Protein AF-A0A7C7S2J3-F1 (afdb_monomer)

pLDDT: mean 95.67, std 3.79, range [54.38, 98.81]

Structure (mmCIF, N/CA/C/O backbone):
data_AF-A0A7C7S2J3-F1
#
_entry.id   AF-A0A7C7S2J3-F1
#
loop_
_atom_site.group_PDB
_atom_site.id
_atom_site.type_symbol
_atom_site.label_atom_id
_atom_site.label_alt_id
_atom_site.label_comp_id
_atom_site.label_asym_id
_atom_site.label_entity_id
_atom_site.label_seq_id
_atom_site.pdbx_PDB_ins_code
_atom_site.Cartn_x
_atom_site.Cartn_y
_atom_site.Cartn_z
_atom_site.occupancy
_atom_site.B_iso_or_equiv
_atom_site.auth_seq_id
_atom_site.auth_comp_id
_atom_site.auth_asym_id
_atom_site.auth_atom_id
_atom_site.pdbx_PDB_model_num
ATOM 1 N N . MET A 1 1 ? -27.739 -5.080 17.003 1.00 54.38 1 MET A N 1
ATOM 2 C CA . MET A 1 1 ? -27.561 -3.618 16.856 1.00 54.38 1 MET A CA 1
ATOM 3 C C . MET A 1 1 ? -27.194 -3.355 15.410 1.00 54.38 1 MET A C 1
ATOM 5 O O . MET A 1 1 ? -26.380 -4.104 14.888 1.00 54.38 1 MET A O 1
ATOM 9 N N . SER A 1 2 ? -27.809 -2.367 14.762 1.00 81.19 2 SER A N 1
ATOM 10 C CA . SER A 1 2 ? -27.396 -1.947 13.419 1.00 81.19 2 SER A CA 1
ATOM 11 C C . SER A 1 2 ? -26.078 -1.188 13.540 1.00 81.19 2 SER A C 1
ATOM 13 O O . SER A 1 2 ? -26.039 -0.175 14.231 1.00 81.19 2 SER A O 1
ATOM 15 N N . ILE A 1 3 ? -25.004 -1.684 12.928 1.00 91.75 3 ILE A N 1
ATOM 16 C CA . ILE A 1 3 ? -23.710 -0.991 12.903 1.00 91.75 3 ILE A CA 1
ATOM 17 C C . ILE A 1 3 ? -23.808 0.108 11.846 1.00 91.75 3 ILE A C 1
ATOM 19 O O . ILE A 1 3 ? -23.958 -0.187 10.662 1.00 91.75 3 ILE A O 1
ATOM 23 N N . SER A 1 4 ? -23.770 1.365 12.283 1.00 95.69 4 SER A N 1
ATOM 24 C CA . SER A 1 4 ? -23.988 2.541 11.435 1.00 95.69 4 SER A CA 1
ATOM 25 C C . SER A 1 4 ? -22.745 3.408 11.280 1.00 95.69 4 SER A C 1
ATOM 27 O O . SER A 1 4 ? -22.592 4.038 10.243 1.00 95.69 4 SER A O 1
ATOM 29 N N . LYS A 1 5 ? -21.844 3.434 12.269 1.00 98.19 5 LYS A N 1
ATOM 30 C CA . LYS A 1 5 ? -20.610 4.230 12.222 1.00 98.19 5 LYS A CA 1
ATOM 31 C C . LYS A 1 5 ? -19.399 3.381 12.553 1.00 98.19 5 LYS A C 1
ATOM 33 O O . LYS A 1 5 ? -19.326 2.789 13.633 1.00 98.19 5 LYS A O 1
ATOM 38 N N . ILE A 1 6 ? -18.437 3.352 11.640 1.00 98.69 6 ILE A N 1
ATOM 39 C CA . ILE A 1 6 ? -17.298 2.437 11.692 1.00 98.69 6 ILE A CA 1
ATOM 40 C C . ILE A 1 6 ? -16.002 3.233 11.610 1.00 98.69 6 ILE A C 1
ATOM 42 O O . ILE A 1 6 ? -15.865 4.108 10.762 1.00 98.69 6 ILE A O 1
ATOM 46 N N . LEU A 1 7 ? -15.045 2.907 12.475 1.00 98.75 7 LEU A N 1
ATOM 47 C CA . LEU A 1 7 ? -13.696 3.462 12.446 1.00 98.75 7 LEU A CA 1
ATOM 48 C C . LEU A 1 7 ? -12.684 2.391 12.027 1.00 98.75 7 LEU A C 1
ATOM 50 O O . LEU A 1 7 ? -12.525 1.381 12.714 1.00 98.75 7 LEU A O 1
ATOM 54 N N . ILE A 1 8 ? -11.951 2.631 10.943 1.00 98.75 8 ILE A N 1
ATOM 55 C CA . ILE A 1 8 ? -10.818 1.808 10.506 1.00 98.75 8 ILE A CA 1
ATOM 56 C C . ILE A 1 8 ? -9.520 2.444 11.005 1.00 98.75 8 ILE A C 1
ATOM 58 O O . ILE A 1 8 ? -9.236 3.612 10.736 1.00 98.75 8 ILE A O 1
ATOM 62 N N . LEU A 1 9 ? -8.700 1.667 11.717 1.00 98.50 9 LEU A N 1
ATOM 63 C CA . LEU A 1 9 ? -7.373 2.090 12.159 1.00 98.50 9 LEU A CA 1
ATOM 64 C C . LEU A 1 9 ? -6.292 1.358 11.364 1.00 98.50 9 LEU A C 1
ATOM 66 O O . LEU A 1 9 ? -5.933 0.216 11.665 1.00 98.50 9 LEU A O 1
ATOM 70 N N . LYS A 1 10 ? -5.715 2.053 10.382 1.00 98.00 10 LYS A N 1
ATOM 71 C CA . LYS A 1 10 ? -4.493 1.625 9.696 1.00 98.00 10 LYS A CA 1
ATOM 72 C C . LYS A 1 10 ? -3.678 2.847 9.301 1.00 98.00 10 LYS A C 1
ATOM 74 O O . LYS A 1 10 ? -3.991 3.543 8.345 1.00 98.00 10 LYS A O 1
ATOM 79 N N . PHE A 1 11 ? -2.609 3.098 10.054 1.00 96.81 11 PHE A N 1
ATOM 80 C CA . PHE A 1 11 ? -1.875 4.364 9.957 1.00 96.81 11 PHE A CA 1
ATOM 81 C C . PHE A 1 11 ? -0.752 4.362 8.918 1.00 96.81 11 PHE A C 1
ATOM 83 O O . PHE A 1 11 ? -0.398 5.404 8.377 1.00 96.81 11 PHE A O 1
ATOM 90 N N . SER A 1 12 ? -0.118 3.206 8.721 1.00 93.81 12 SER A N 1
ATOM 91 C CA . SER A 1 12 ? 1.107 3.022 7.937 1.00 93.81 12 SER A CA 1
ATOM 92 C C . SER A 1 12 ? 1.407 1.521 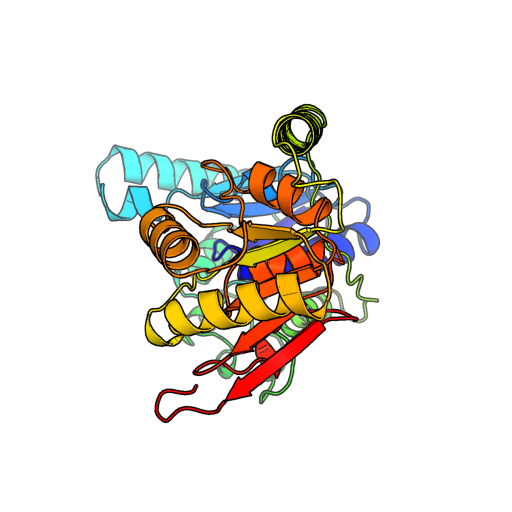7.786 1.00 93.81 12 SER A C 1
ATOM 94 O O . SER A 1 12 ? 0.812 0.720 8.507 1.00 93.81 12 SER A O 1
ATOM 96 N N . ALA A 1 13 ? 2.389 1.095 6.989 1.00 93.94 13 ALA A N 1
ATOM 97 C CA . ALA 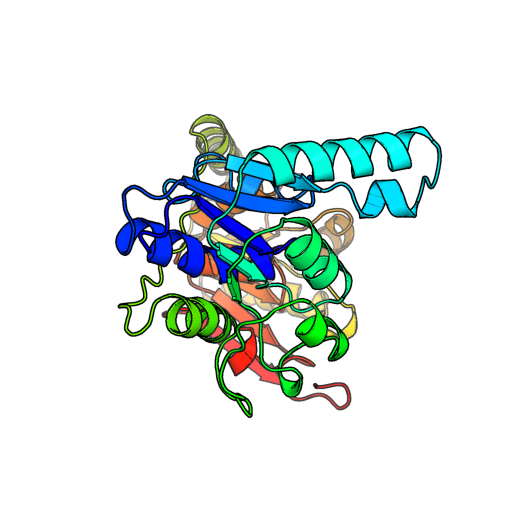A 1 13 ? 3.056 1.829 5.898 1.00 93.94 13 ALA A CA 1
ATOM 98 C C . ALA A 1 13 ? 2.201 1.851 4.612 1.00 93.94 13 ALA A C 1
ATOM 100 O O . ALA A 1 13 ? 1.064 1.406 4.638 1.00 93.94 13 ALA A O 1
ATOM 101 N N . LEU A 1 14 ? 2.733 2.371 3.501 1.00 95.38 14 LEU A N 1
ATOM 102 C CA . LEU A 1 14 ? 1.999 2.508 2.235 1.00 95.38 14 LEU A CA 1
ATOM 103 C C . LEU A 1 14 ? 1.375 1.183 1.755 1.00 95.38 14 LEU A C 1
ATOM 105 O O . LEU A 1 14 ? 0.160 1.102 1.637 1.00 95.38 14 LEU A O 1
ATOM 109 N N . GLY A 1 15 ? 2.173 0.125 1.570 1.00 95.88 15 GLY A N 1
ATOM 110 C CA . GLY A 1 15 ? 1.650 -1.183 1.136 1.00 95.88 15 GLY A CA 1
ATOM 111 C C . GLY A 1 15 ? 0.661 -1.807 2.123 1.00 95.88 15 GLY A C 1
ATOM 112 O O . GLY A 1 15 ? -0.313 -2.439 1.750 1.00 95.88 15 GLY A O 1
ATOM 113 N N . ASP A 1 16 ? 0.873 -1.534 3.401 1.00 96.56 16 ASP A N 1
ATOM 114 C CA . ASP A 1 16 ? 0.009 -1.917 4.510 1.00 96.56 16 ASP A CA 1
ATOM 115 C C . ASP A 1 16 ? -1.383 -1.257 4.427 1.00 96.56 16 ASP A C 1
ATOM 117 O O . ASP A 1 16 ? -2.380 -1.901 4.745 1.00 96.56 16 ASP A O 1
ATOM 121 N N . ILE A 1 17 ? -1.448 0.016 4.014 1.00 97.88 17 ILE A N 1
ATOM 122 C CA . ILE A 1 17 ? -2.703 0.748 3.775 1.00 97.88 17 ILE A CA 1
ATOM 123 C C . ILE A 1 17 ? -3.401 0.184 2.535 1.00 97.88 17 ILE A C 1
ATOM 125 O O . ILE A 1 17 ? -4.590 -0.126 2.596 1.00 97.88 17 ILE A O 1
ATOM 129 N N . VAL A 1 18 ? -2.653 -0.036 1.449 1.00 98.00 18 VAL A N 1
ATOM 130 C CA . VAL A 1 18 ? -3.180 -0.645 0.217 1.00 98.00 18 VAL A CA 1
ATOM 131 C C . VAL A 1 18 ? -3.790 -2.019 0.509 1.00 98.00 18 VAL A C 1
ATOM 133 O O . VAL A 1 18 ? -4.939 -2.273 0.163 1.00 98.00 18 VAL A O 1
ATOM 136 N N . HIS A 1 19 ? -3.085 -2.877 1.251 1.00 97.88 19 HIS A N 1
ATOM 137 C CA . HIS A 1 19 ? -3.583 -4.193 1.656 1.00 97.88 19 HIS A CA 1
ATOM 138 C C . HIS A 1 19 ? -4.858 -4.151 2.508 1.00 97.88 19 HIS A C 1
ATOM 140 O O . HIS A 1 19 ? -5.570 -5.150 2.583 1.00 97.88 19 HIS A O 1
ATOM 146 N N . SER A 1 20 ? -5.159 -3.025 3.156 1.00 97.94 20 SER A N 1
ATOM 147 C CA . SER A 1 20 ? -6.392 -2.858 3.929 1.00 97.94 20 SER A CA 1
ATOM 148 C C . SER A 1 20 ? -7.568 -2.275 3.143 1.00 97.94 20 SER A C 1
ATOM 150 O O . SER A 1 20 ? -8.679 -2.313 3.663 1.00 97.94 20 SER A O 1
ATOM 152 N N . LEU A 1 21 ? -7.386 -1.796 1.906 1.00 98.12 21 LEU A N 1
ATOM 153 C CA . LEU A 1 21 ? -8.496 -1.287 1.080 1.00 98.12 21 LEU A CA 1
ATOM 154 C C . LEU A 1 21 ? -9.656 -2.293 0.921 1.00 98.12 21 LEU A C 1
ATOM 156 O O . LEU A 1 21 ? -10.807 -1.878 1.067 1.00 98.12 21 LEU A O 1
ATOM 160 N N . PRO A 1 22 ? -9.411 -3.615 0.766 1.00 98.12 22 PRO A N 1
ATOM 161 C CA . PRO A 1 22 ? -10.481 -4.611 0.731 1.00 98.12 22 PRO A CA 1
ATOM 162 C C . PRO A 1 22 ? -11.370 -4.639 1.978 1.00 98.12 22 PRO A C 1
ATOM 164 O O . PRO A 1 22 ? -12.510 -5.097 1.903 1.00 98.12 22 PRO A O 1
ATOM 167 N N . VAL A 1 23 ? -10.882 -4.164 3.131 1.00 98.19 23 VAL A N 1
ATOM 168 C CA . VAL A 1 23 ? -11.702 -4.039 4.343 1.00 98.19 23 VAL A CA 1
ATOM 169 C C . VAL A 1 23 ? -12.787 -2.987 4.134 1.00 98.19 23 VAL A C 1
ATOM 171 O O . VAL A 1 23 ? -13.954 -3.280 4.381 1.00 98.19 23 VAL A O 1
ATOM 174 N N . ALA A 1 24 ? -12.429 -1.801 3.634 1.00 98.12 24 ALA A N 1
ATOM 175 C CA . ALA A 1 24 ? -13.398 -0.749 3.329 1.00 98.12 24 ALA A CA 1
ATOM 176 C C . ALA A 1 24 ? -14.378 -1.205 2.236 1.00 98.12 24 ALA A C 1
ATOM 178 O O . ALA A 1 24 ? -15.587 -1.156 2.453 1.00 98.12 24 ALA A O 1
ATOM 179 N N . ALA A 1 25 ? -13.879 -1.787 1.139 1.00 98.00 25 ALA A N 1
ATOM 180 C CA . ALA A 1 25 ? -14.724 -2.314 0.061 1.00 98.00 25 ALA A CA 1
ATOM 181 C C . ALA A 1 25 ? -15.715 -3.386 0.546 1.00 98.00 25 ALA A C 1
ATOM 183 O O . ALA A 1 25 ? -16.890 -3.411 0.169 1.00 98.00 25 ALA A O 1
ATOM 184 N N . THR A 1 26 ? -15.263 -4.278 1.430 1.00 97.81 26 THR A N 1
ATOM 185 C CA . THR A 1 26 ? -16.130 -5.304 2.022 1.00 97.81 26 THR A CA 1
ATOM 186 C C . THR A 1 26 ? -17.166 -4.689 2.964 1.00 97.81 26 THR A C 1
ATOM 188 O O . THR A 1 26 ? -18.321 -5.123 2.945 1.00 97.81 26 THR A O 1
ATOM 191 N N . LEU A 1 27 ? -16.790 -3.681 3.757 1.00 97.38 27 LEU A N 1
ATOM 192 C CA . LEU A 1 27 ? -17.712 -2.949 4.627 1.00 97.38 27 LEU A CA 1
ATOM 193 C C . LEU A 1 27 ? -18.780 -2.216 3.824 1.00 97.38 27 LEU A C 1
ATOM 195 O O . LEU A 1 27 ? -19.957 -2.446 4.079 1.00 97.38 27 LEU A O 1
ATOM 199 N N . ARG A 1 28 ? -18.396 -1.413 2.825 1.00 97.12 28 ARG A N 1
ATOM 200 C CA . ARG A 1 28 ? -19.345 -0.678 1.979 1.00 97.12 28 ARG A CA 1
ATOM 201 C C . ARG A 1 28 ? -20.338 -1.619 1.306 1.00 97.12 28 ARG A C 1
ATOM 203 O O . ARG A 1 28 ? -21.529 -1.332 1.279 1.00 97.12 28 ARG A O 1
ATOM 210 N N . LYS A 1 29 ? -19.889 -2.780 0.820 1.00 96.38 29 LYS A N 1
ATOM 211 C CA . LYS A 1 29 ? -20.791 -3.774 0.219 1.00 96.38 29 LYS A CA 1
ATOM 212 C C . LYS A 1 29 ? -21.716 -4.449 1.236 1.00 96.38 29 LYS A C 1
ATOM 214 O O . LYS A 1 29 ? -22.872 -4.713 0.919 1.00 96.38 29 LYS A O 1
ATOM 219 N N . SER A 1 30 ? -21.207 -4.770 2.425 1.00 95.50 30 SER A N 1
ATOM 220 C CA . SER A 1 30 ? -21.963 -5.512 3.449 1.00 95.50 30 SER A CA 1
ATOM 221 C C . SER A 1 30 ? -22.905 -4.610 4.250 1.00 95.50 30 SER A C 1
ATOM 223 O O . SER A 1 30 ? -23.945 -5.066 4.716 1.00 95.50 30 SER A O 1
ATOM 225 N N . LEU A 1 31 ? -22.548 -3.333 4.403 1.00 95.62 31 LEU A N 1
ATOM 226 C CA . LEU A 1 31 ? -23.262 -2.308 5.162 1.00 95.62 31 LEU A CA 1
ATOM 227 C C . LEU A 1 31 ? -23.341 -0.996 4.344 1.00 95.62 31 LEU A C 1
ATOM 229 O O . LEU A 1 31 ? -22.721 0.002 4.721 1.00 95.62 31 LEU A O 1
ATOM 233 N N . PRO A 1 32 ? -24.114 -0.947 3.238 1.00 94.94 32 PRO A N 1
ATOM 234 C CA . PRO A 1 32 ? -24.108 0.193 2.310 1.00 94.94 32 PRO A CA 1
ATOM 235 C C . PRO A 1 32 ? -24.438 1.549 2.935 1.00 94.94 32 PRO A C 1
ATOM 237 O O . PRO A 1 32 ? -23.926 2.564 2.477 1.00 94.94 32 PRO A O 1
ATOM 240 N N . GLY A 1 33 ? -25.257 1.566 3.990 1.00 95.62 33 GLY A N 1
ATOM 241 C CA . GLY A 1 33 ? -25.652 2.784 4.702 1.00 95.62 33 GLY A CA 1
ATOM 242 C C . GLY A 1 33 ? -24.755 3.178 5.878 1.00 95.62 33 GLY A C 1
ATOM 243 O O . GLY A 1 33 ? -25.101 4.116 6.590 1.00 95.62 33 GLY A O 1
ATOM 244 N N . SER A 1 34 ? -23.659 2.457 6.144 1.00 97.31 34 SER A N 1
ATOM 245 C CA . SER A 1 34 ? -22.748 2.827 7.236 1.00 97.31 34 SER A CA 1
ATOM 246 C C . SER A 1 34 ? -21.841 4.000 6.852 1.00 97.31 34 SER A C 1
ATOM 248 O O . SER A 1 34 ? -21.406 4.083 5.705 1.00 97.31 34 SER A O 1
ATOM 250 N N . HIS A 1 35 ? -21.549 4.869 7.823 1.00 98.25 35 HIS A N 1
ATOM 251 C CA . HIS A 1 35 ? -20.529 5.915 7.746 1.00 98.25 35 HIS A CA 1
ATOM 252 C C . HIS A 1 35 ? -19.171 5.327 8.142 1.00 98.25 35 HIS A C 1
ATOM 254 O O . HIS A 1 35 ? -18.956 4.966 9.307 1.00 98.25 35 HIS A O 1
ATOM 260 N N . ILE A 1 36 ? -18.272 5.192 7.175 1.00 98.62 36 ILE A N 1
ATOM 261 C CA . ILE A 1 36 ? -16.961 4.561 7.300 1.00 98.62 36 ILE A CA 1
ATOM 262 C C . ILE A 1 36 ? -15.902 5.656 7.381 1.00 98.62 36 ILE A C 1
ATOM 264 O O . ILE A 1 36 ? -15.632 6.365 6.414 1.00 98.62 36 ILE A O 1
ATOM 268 N N . VAL A 1 37 ? -15.265 5.752 8.543 1.00 98.62 37 VAL A N 1
ATOM 269 C CA . VAL A 1 37 ? -14.192 6.708 8.811 1.00 98.62 37 VAL A CA 1
ATOM 270 C C . VAL A 1 37 ? -12.865 5.970 8.877 1.00 98.62 37 VAL A C 1
ATOM 272 O O . VAL A 1 37 ? -12.736 4.974 9.593 1.00 98.62 37 VAL A O 1
ATOM 275 N N . TRP A 1 38 ? -11.851 6.466 8.177 1.00 98.69 38 TRP A N 1
ATOM 276 C CA . TRP A 1 38 ? -10.509 5.891 8.205 1.00 98.69 38 TRP A CA 1
ATOM 277 C C . TRP A 1 38 ? -9.521 6.846 8.868 1.00 98.69 38 TRP A C 1
ATOM 279 O O . TRP A 1 38 ? -9.324 7.978 8.436 1.00 98.69 38 TRP A O 1
ATOM 289 N N . MET A 1 39 ? -8.834 6.375 9.907 1.00 98.19 39 MET A N 1
ATOM 290 C CA . MET A 1 39 ? -7.745 7.125 10.527 1.00 98.19 39 MET A CA 1
ATOM 291 C C . MET A 1 39 ? -6.383 6.671 9.987 1.00 98.19 39 MET A C 1
ATOM 293 O O . MET A 1 39 ? -6.044 5.486 10.069 1.00 98.19 39 MET A O 1
ATOM 297 N N . VAL A 1 40 ? -5.599 7.607 9.443 1.00 97.62 40 VAL A N 1
ATOM 298 C CA . VAL A 1 40 ? -4.344 7.341 8.708 1.00 97.62 40 VAL A CA 1
ATOM 299 C C . VAL A 1 40 ? -3.284 8.410 9.010 1.00 97.62 40 VAL A C 1
ATOM 301 O O . VAL A 1 40 ? -3.638 9.507 9.417 1.00 97.62 40 VAL A O 1
ATOM 304 N N . GLU A 1 41 ? -1.978 8.142 8.850 1.00 96.88 41 GLU A N 1
ATOM 305 C CA . GLU A 1 41 ? -0.988 9.238 8.908 1.00 96.88 41 GLU A CA 1
ATOM 306 C C . GLU A 1 41 ? -1.218 10.247 7.770 1.00 96.88 41 GLU A C 1
ATOM 308 O O . GLU A 1 41 ? -1.371 9.838 6.623 1.00 96.88 41 GLU A O 1
ATOM 313 N N . GLU A 1 42 ? -1.137 11.545 8.079 1.00 95.62 42 GLU A N 1
ATOM 314 C CA . GLU A 1 42 ? -1.378 12.686 7.172 1.00 95.62 42 GLU A CA 1
ATOM 315 C C . GLU A 1 42 ? -0.694 12.516 5.807 1.00 95.62 42 GLU A C 1
ATOM 317 O O . GLU A 1 42 ? -1.311 12.686 4.766 1.00 95.62 42 GLU A O 1
ATOM 322 N N . ARG A 1 43 ? 0.560 12.054 5.793 1.00 93.88 43 ARG A N 1
ATOM 323 C CA . ARG A 1 43 ? 1.335 11.828 4.558 1.00 93.88 43 ARG A CA 1
ATOM 324 C C . ARG A 1 43 ? 0.780 10.757 3.603 1.00 93.88 43 ARG A C 1
ATOM 326 O O . ARG A 1 43 ? 1.351 10.565 2.536 1.00 93.88 43 ARG A O 1
ATOM 333 N N . PHE A 1 44 ? -0.205 9.972 4.030 1.00 95.94 44 PHE A N 1
ATOM 334 C CA . PHE A 1 44 ? -0.839 8.923 3.229 1.00 95.94 44 PHE A CA 1
ATOM 335 C C . PHE A 1 44 ? -2.327 9.197 2.985 1.00 95.94 44 PHE A C 1
ATOM 337 O O . PHE A 1 44 ? -2.982 8.353 2.380 1.00 95.94 44 PHE A O 1
ATOM 344 N N . GLN A 1 45 ? -2.866 10.327 3.459 1.00 95.62 45 GLN A N 1
ATOM 345 C CA . GLN A 1 45 ? -4.297 10.625 3.350 1.00 95.62 45 GLN A CA 1
ATOM 346 C C . GLN A 1 45 ? -4.764 10.679 1.892 1.00 95.62 45 GLN A C 1
ATOM 348 O O . GLN A 1 45 ? -5.825 10.150 1.583 1.00 95.62 45 GLN A O 1
ATOM 353 N N . ASP A 1 46 ? -3.926 11.209 0.997 1.00 94.00 46 ASP A N 1
ATOM 354 C CA . ASP A 1 46 ? -4.266 11.397 -0.414 1.00 94.00 46 ASP A CA 1
ATOM 355 C C . ASP A 1 46 ? -4.554 10.075 -1.134 1.00 94.00 46 ASP A C 1
ATOM 357 O O . ASP A 1 46 ? -5.306 10.052 -2.095 1.00 94.00 46 ASP A O 1
ATOM 361 N N . LEU A 1 47 ? -4.013 8.953 -0.640 1.00 95.56 47 LEU A N 1
ATOM 362 C CA . LEU A 1 47 ? -4.301 7.615 -1.167 1.00 95.56 47 LEU A CA 1
ATOM 363 C C . LEU A 1 47 ? -5.763 7.189 -0.947 1.00 95.56 47 LEU A C 1
ATOM 365 O O . LEU A 1 47 ? -6.256 6.296 -1.631 1.00 95.56 47 LEU A O 1
ATOM 369 N N . LEU A 1 48 ? -6.412 7.764 0.065 1.00 96.50 48 LEU A N 1
ATOM 370 C CA . LEU A 1 48 ? -7.771 7.430 0.480 1.00 96.50 48 LEU A CA 1
ATOM 371 C C . LEU A 1 48 ? -8.790 8.492 0.047 1.00 96.50 48 LEU A C 1
ATOM 373 O O . LEU A 1 48 ? -9.987 8.234 0.162 1.00 96.50 48 LEU A O 1
ATOM 377 N N . LEU A 1 49 ? -8.340 9.666 -0.415 1.00 93.12 49 LEU A N 1
ATOM 378 C CA . LEU A 1 49 ? -9.229 10.700 -0.945 1.00 93.12 49 LEU A CA 1
ATOM 379 C C . LEU A 1 49 ? -10.026 10.14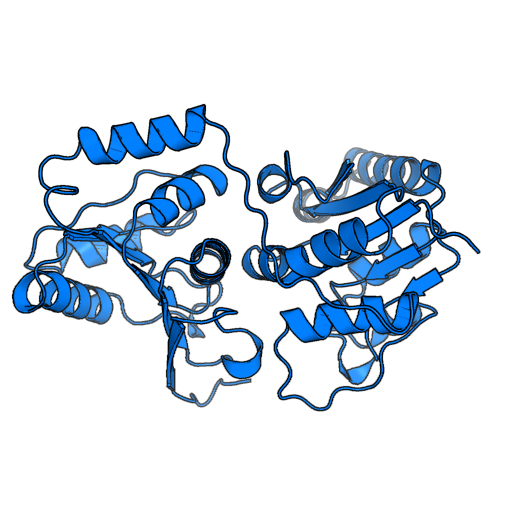2 -2.127 1.00 93.12 49 LEU A C 1
ATOM 381 O O . LEU A 1 49 ? -9.515 9.334 -2.901 1.00 93.12 49 LEU A O 1
ATOM 385 N N . ASP A 1 50 ? -11.292 10.544 -2.224 1.00 93.06 50 ASP A N 1
ATOM 386 C CA . ASP A 1 50 ? -12.249 10.109 -3.251 1.00 93.06 50 ASP A CA 1
ATOM 387 C C . ASP A 1 50 ? -12.464 8.587 -3.343 1.00 93.06 50 ASP A C 1
ATOM 389 O O . ASP A 1 50 ? -13.039 8.083 -4.312 1.00 93.06 50 ASP A O 1
ATOM 393 N N . ASN A 1 51 ? -12.019 7.819 -2.342 1.00 96.69 51 ASN A N 1
ATOM 394 C CA . ASN A 1 51 ? -12.279 6.390 -2.296 1.00 96.69 51 ASN A CA 1
ATOM 395 C C . ASN A 1 51 ? -13.789 6.154 -2.077 1.00 96.69 51 ASN A C 1
ATOM 397 O O . ASN A 1 51 ? -14.330 6.619 -1.075 1.00 96.69 51 ASN A O 1
ATOM 401 N N . PRO A 1 52 ? -14.478 5.395 -2.952 1.00 96.88 52 PRO A N 1
ATOM 402 C CA . PRO A 1 52 ? -15.937 5.233 -2.891 1.00 96.88 52 PRO A CA 1
ATOM 403 C C . PRO A 1 52 ? -16.423 4.456 -1.656 1.00 96.88 52 PRO A C 1
ATOM 405 O O . PRO A 1 52 ? -17.613 4.453 -1.333 1.00 96.88 52 PRO A O 1
ATOM 408 N N . ASP A 1 53 ? -15.511 3.772 -0.968 1.00 98.12 53 ASP A N 1
ATOM 409 C CA . ASP A 1 53 ? -15.812 2.926 0.179 1.00 98.12 53 ASP A CA 1
ATOM 410 C C . ASP A 1 53 ? -15.538 3.625 1.525 1.00 98.12 53 ASP A C 1
ATOM 412 O O . ASP A 1 53 ? -15.741 3.017 2.577 1.00 98.12 53 ASP A O 1
ATOM 416 N N . ILE A 1 54 ? -15.089 4.888 1.513 1.00 98.19 54 ILE A N 1
ATOM 417 C CA . ILE A 1 54 ? -14.711 5.668 2.702 1.00 98.19 54 ILE A CA 1
ATOM 418 C C . ILE A 1 54 ? -15.450 7.010 2.674 1.00 98.19 54 ILE A C 1
ATOM 420 O O . ILE A 1 54 ? -15.375 7.735 1.690 1.00 98.19 54 ILE A O 1
ATOM 424 N N . ASP A 1 55 ? -16.135 7.360 3.763 1.00 98.25 55 ASP A N 1
ATOM 425 C CA . ASP A 1 55 ? -16.889 8.620 3.852 1.00 98.25 55 ASP A CA 1
ATOM 426 C C . ASP A 1 55 ? -16.055 9.767 4.433 1.00 98.25 55 ASP A C 1
ATOM 428 O O . ASP A 1 55 ? -16.282 10.933 4.117 1.00 98.25 55 ASP A O 1
ATOM 432 N N . GLU A 1 56 ? -15.098 9.456 5.311 1.00 97.88 56 GLU A N 1
ATOM 433 C CA . GLU A 1 56 ? -14.288 10.470 5.986 1.00 97.88 56 GLU A CA 1
ATOM 434 C C . GLU A 1 56 ? -12.899 9.946 6.355 1.00 97.88 56 GLU A C 1
ATOM 436 O O . GLU A 1 56 ? -12.712 8.777 6.708 1.00 97.88 56 GLU A O 1
ATOM 441 N N . ILE A 1 57 ? -11.910 10.838 6.326 1.00 97.88 57 ILE A N 1
ATOM 442 C CA . ILE A 1 57 ? -10.535 10.549 6.725 1.00 97.88 57 ILE A CA 1
ATOM 443 C C . ILE A 1 57 ? -10.173 11.430 7.916 1.00 97.88 57 ILE A C 1
ATOM 445 O O . ILE A 1 57 ? -10.299 12.650 7.855 1.00 97.88 57 ILE A O 1
ATOM 449 N N . ILE A 1 58 ? -9.655 10.820 8.983 1.00 97.31 58 ILE A N 1
ATOM 450 C CA . ILE A 1 58 ? -9.074 11.558 10.110 1.00 97.31 58 ILE A CA 1
ATOM 451 C C . ILE A 1 58 ? -7.544 11.448 10.029 1.00 97.31 58 ILE A C 1
ATOM 453 O O . ILE A 1 58 ? -6.991 10.379 10.326 1.00 97.31 58 ILE A O 1
ATOM 457 N N . PRO A 1 59 ? -6.827 12.521 9.647 1.00 96.31 59 PRO A N 1
ATOM 458 C CA . PRO A 1 59 ? -5.377 12.486 9.554 1.00 96.31 59 PRO A CA 1
ATOM 459 C C . PRO A 1 59 ? -4.724 12.478 10.942 1.00 96.31 59 PRO A C 1
ATOM 461 O O . PRO A 1 59 ? -5.113 13.191 11.867 1.00 96.31 59 PRO A O 1
ATOM 464 N N . LEU A 1 60 ? -3.666 11.684 11.075 1.00 94.75 60 LEU A N 1
ATOM 465 C CA . LEU A 1 60 ? -2.790 11.629 12.235 1.00 94.75 60 LEU A CA 1
ATOM 466 C C . LEU A 1 60 ? -1.424 12.204 11.898 1.00 94.75 60 LEU A C 1
ATOM 468 O O . LEU A 1 60 ? -0.832 11.888 10.869 1.00 94.75 60 LEU A O 1
ATOM 472 N N . ARG A 1 61 ? -0.859 12.966 12.833 1.00 93.50 61 ARG A N 1
ATOM 473 C CA . ARG A 1 61 ? 0.467 13.578 12.676 1.00 93.50 61 ARG A CA 1
ATOM 474 C C . ARG A 1 61 ? 1.450 13.019 13.697 1.00 93.50 61 ARG A C 1
ATOM 476 O O . ARG A 1 61 ? 2.279 13.747 14.242 1.00 93.50 61 ARG A O 1
ATOM 483 N N . THR A 1 62 ? 1.379 11.713 13.993 1.00 90.25 62 THR A N 1
ATOM 484 C CA . THR A 1 62 ? 2.109 11.141 15.142 1.00 90.25 62 THR A CA 1
ATOM 485 C C . THR A 1 62 ? 3.621 11.308 15.021 1.00 90.25 62 THR A C 1
ATOM 487 O O . THR A 1 62 ? 4.298 11.507 16.031 1.00 90.25 62 THR A O 1
ATOM 490 N N . LYS A 1 63 ? 4.165 11.291 13.796 1.00 86.81 63 LYS A N 1
ATOM 491 C CA . LYS A 1 63 ? 5.590 11.562 13.555 1.00 86.81 63 LYS A CA 1
ATOM 492 C C . LYS A 1 63 ? 5.980 12.998 13.927 1.00 86.81 63 LYS A C 1
ATOM 494 O O . LYS A 1 63 ? 7.069 13.194 14.463 1.00 86.81 63 LYS A O 1
ATOM 499 N N . VAL A 1 64 ? 5.113 13.976 13.661 1.00 89.50 64 VAL A N 1
ATOM 500 C CA . VAL A 1 64 ? 5.326 15.388 14.019 1.00 89.50 64 VAL A CA 1
ATOM 501 C C . VAL A 1 64 ? 5.210 15.559 15.530 1.00 89.50 64 VAL A C 1
ATOM 503 O O . VAL A 1 64 ? 6.135 16.075 16.153 1.00 89.50 64 VAL A O 1
ATOM 506 N N . TRP A 1 65 ? 4.142 15.037 16.138 1.00 91.75 65 TRP A N 1
ATOM 507 C CA . TRP A 1 65 ? 3.902 15.165 17.579 1.00 91.75 65 TRP A CA 1
ATOM 508 C C . TRP A 1 65 ? 5.015 14.552 18.431 1.00 91.75 65 TRP A C 1
ATOM 510 O O . TRP A 1 65 ? 5.418 15.138 19.431 1.00 91.75 65 TRP A O 1
ATOM 520 N N . ARG A 1 66 ? 5.560 13.397 18.019 1.00 88.56 66 ARG A N 1
ATOM 521 C CA . ARG A 1 66 ? 6.686 12.746 18.716 1.00 88.56 66 ARG A CA 1
ATOM 522 C C . ARG A 1 66 ? 7.984 13.547 18.642 1.00 88.56 66 ARG A C 1
ATOM 524 O O . ARG A 1 66 ? 8.775 13.474 19.573 1.00 88.56 66 ARG A O 1
ATOM 531 N N . LYS A 1 67 ? 8.222 14.267 17.541 1.00 89.12 67 LYS A N 1
ATOM 532 C CA . LYS A 1 67 ? 9.410 15.120 17.384 1.00 89.12 67 LYS A CA 1
ATOM 533 C C . LYS A 1 67 ? 9.261 16.457 18.108 1.00 89.12 67 LYS A C 1
ATOM 535 O O . LYS A 1 67 ? 10.242 16.976 18.620 1.00 89.12 67 LYS A O 1
ATOM 540 N N . ASN A 1 68 ? 8.039 16.983 18.165 1.00 88.38 68 ASN A N 1
ATOM 541 C CA . ASN A 1 68 ? 7.727 18.312 18.679 1.00 88.38 68 ASN A CA 1
ATOM 542 C C . ASN A 1 68 ? 6.804 18.215 19.901 1.00 88.38 68 ASN A C 1
ATOM 544 O O . ASN A 1 68 ? 5.664 18.676 19.861 1.00 88.38 68 ASN A O 1
ATOM 548 N N . TRP A 1 69 ? 7.259 17.586 20.987 1.00 89.44 69 TRP A N 1
ATOM 549 C CA . TRP A 1 69 ? 6.431 17.381 22.181 1.00 89.44 69 TRP A CA 1
ATOM 550 C C . TRP A 1 69 ? 6.246 18.682 22.979 1.00 89.44 69 TRP A C 1
ATOM 552 O O . TRP A 1 69 ? 7.013 18.996 23.886 1.00 89.44 69 TRP A O 1
ATOM 562 N N . ASN A 1 70 ? 5.235 19.468 22.609 1.00 92.12 70 ASN A N 1
ATOM 563 C CA . ASN A 1 70 ? 4.944 20.781 23.180 1.00 92.12 70 ASN A CA 1
ATOM 564 C C . ASN A 1 70 ? 3.429 20.994 23.381 1.00 92.12 70 ASN A C 1
ATOM 566 O O . ASN A 1 70 ? 2.603 20.131 23.071 1.00 92.12 70 ASN A O 1
ATOM 570 N N . SER A 1 71 ? 3.047 22.165 23.897 1.00 92.81 71 SER A N 1
ATOM 571 C CA . SER A 1 71 ? 1.644 22.520 24.156 1.00 92.81 71 SER A CA 1
ATOM 572 C C . SER A 1 71 ? 0.771 22.541 22.896 1.00 92.81 71 SER A C 1
ATOM 574 O O . SER A 1 71 ? -0.436 22.324 22.989 1.00 92.81 71 SER A O 1
ATOM 576 N N . GLN A 1 72 ? 1.345 22.788 21.716 1.00 91.88 72 GLN A N 1
ATOM 577 C CA . GLN A 1 72 ? 0.628 22.713 20.446 1.00 91.88 72 GLN A CA 1
ATOM 578 C C . GLN A 1 72 ? 0.333 21.260 20.067 1.00 91.88 72 GLN A C 1
ATOM 580 O O . GLN A 1 72 ? -0.831 20.931 19.873 1.00 91.88 72 GLN A O 1
ATOM 585 N N . SER A 1 73 ? 1.330 20.372 20.078 1.00 91.62 73 SER A N 1
ATOM 586 C CA . SER A 1 73 ? 1.120 18.942 19.800 1.00 91.62 73 SER A CA 1
ATOM 587 C C . SER A 1 73 ? 0.132 18.299 20.776 1.00 91.62 73 SER A C 1
ATOM 589 O O . SER A 1 73 ? -0.714 17.511 20.368 1.00 91.62 73 SER A O 1
ATOM 591 N N . LEU A 1 74 ? 0.176 18.666 22.063 1.00 92.44 74 LEU A N 1
ATOM 592 C CA . LEU A 1 74 ? -0.800 18.186 23.050 1.00 92.44 74 LEU A CA 1
ATOM 593 C C . LEU A 1 74 ? -2.225 18.686 22.769 1.00 92.44 74 LEU A C 1
ATOM 595 O O . LEU A 1 74 ? -3.182 17.948 23.012 1.00 92.44 74 LEU A O 1
ATOM 599 N N . ARG A 1 75 ? -2.378 19.923 22.271 1.00 94.25 75 ARG A N 1
ATOM 600 C CA . ARG A 1 75 ? -3.674 20.449 21.814 1.00 94.25 75 ARG A CA 1
ATOM 601 C C . ARG A 1 75 ? -4.160 19.690 20.583 1.00 94.25 75 ARG A C 1
ATOM 603 O O . ARG A 1 75 ? -5.246 19.135 20.648 1.00 94.25 75 ARG A O 1
ATOM 610 N N . GLU A 1 76 ? -3.325 19.542 19.556 1.00 94.12 76 GLU A N 1
ATOM 611 C CA . GLU A 1 76 ? -3.662 18.798 18.331 1.00 94.12 76 GLU A CA 1
ATOM 612 C C . GLU A 1 76 ? -4.083 17.347 18.626 1.00 94.12 76 GLU A C 1
ATOM 614 O O . GLU A 1 76 ? -5.091 16.874 18.102 1.00 94.12 76 GLU A O 1
ATOM 619 N N . ILE A 1 77 ? -3.370 16.648 19.521 1.00 93.81 77 ILE A N 1
ATOM 620 C CA . ILE A 1 77 ? -3.746 15.295 19.968 1.00 93.81 77 ILE A CA 1
ATOM 621 C C . ILE A 1 77 ? -5.119 15.309 20.648 1.00 93.81 77 ILE A C 1
ATOM 623 O O . ILE A 1 77 ? -5.970 14.471 20.344 1.00 93.81 77 ILE A O 1
ATOM 627 N N . ARG A 1 78 ? -5.346 16.246 21.578 1.00 94.81 78 ARG A N 1
ATOM 628 C CA . ARG A 1 78 ? -6.622 16.361 22.298 1.00 94.81 78 ARG A CA 1
ATOM 629 C C . ARG A 1 78 ? -7.772 16.653 21.339 1.00 94.81 78 ARG A C 1
ATOM 631 O O . ARG A 1 78 ? -8.823 16.027 21.464 1.00 94.81 78 ARG A O 1
ATOM 638 N N . ASP A 1 79 ? -7.566 17.564 20.398 1.00 94.94 79 ASP A N 1
ATOM 639 C CA . ASP A 1 79 ? -8.567 17.969 19.415 1.00 94.94 79 ASP A CA 1
ATOM 640 C C . ASP A 1 79 ? -8.887 16.810 18.466 1.00 94.94 79 ASP A C 1
ATOM 642 O O . ASP A 1 79 ? -10.058 16.506 18.254 1.00 94.94 79 ASP A O 1
ATOM 646 N N . THR A 1 80 ? -7.872 16.060 18.023 1.00 95.25 80 THR A N 1
ATOM 647 C CA . THR A 1 80 ? -8.057 14.832 17.230 1.00 95.25 80 THR A CA 1
ATOM 648 C C . THR A 1 80 ? -8.892 13.794 17.987 1.00 95.25 80 THR A C 1
ATOM 650 O O . THR A 1 80 ? -9.836 13.226 17.438 1.00 95.25 80 THR A O 1
ATOM 653 N N . ILE A 1 81 ? -8.595 13.557 19.273 1.00 94.94 81 ILE A N 1
ATOM 654 C CA . ILE A 1 81 ? -9.378 12.629 20.107 1.00 94.94 81 ILE A CA 1
ATOM 655 C C . ILE A 1 81 ? -10.813 13.137 20.282 1.00 94.94 81 ILE A C 1
ATOM 657 O O . ILE A 1 81 ? -11.750 12.340 20.251 1.00 94.94 81 ILE A O 1
ATOM 661 N N . LYS A 1 82 ? -11.000 14.448 20.467 1.00 95.38 82 LYS A N 1
ATOM 662 C CA . LYS A 1 82 ? -12.323 15.061 20.609 1.00 95.38 82 LYS A CA 1
ATOM 663 C C . LYS A 1 82 ? -13.156 14.868 19.340 1.00 95.38 82 LYS A C 1
ATOM 665 O O . LYS A 1 82 ? -14.275 14.377 19.455 1.00 95.38 82 LYS A O 1
ATOM 670 N N . ILE A 1 83 ? -12.597 15.176 18.167 1.00 94.19 83 ILE A N 1
ATOM 671 C CA . ILE A 1 83 ? -13.239 14.975 16.856 1.00 94.19 83 ILE A CA 1
ATOM 672 C C . ILE A 1 83 ? -13.608 13.500 16.670 1.00 94.19 83 ILE A C 1
ATOM 674 O O . ILE A 1 83 ? -14.762 13.170 16.402 1.00 94.19 83 ILE A O 1
ATOM 678 N N . MET A 1 84 ? -12.666 12.587 16.919 1.00 95.94 84 MET A N 1
ATOM 679 C CA . MET A 1 84 ? -12.925 11.147 16.838 1.00 95.94 84 MET A CA 1
ATOM 680 C C . MET A 1 84 ? -14.077 10.721 17.765 1.00 95.94 84 MET A C 1
ATOM 682 O O . MET A 1 84 ? -14.954 9.970 17.354 1.00 95.94 84 MET A O 1
ATOM 686 N N . ARG A 1 85 ? -14.122 11.206 19.012 1.00 95.69 85 ARG A N 1
ATOM 687 C CA . ARG A 1 85 ? -15.185 10.832 19.963 1.00 95.69 85 ARG A CA 1
ATOM 688 C C . ARG A 1 85 ? -16.552 11.417 19.613 1.00 95.69 85 ARG A C 1
ATOM 690 O O . ARG A 1 85 ? -17.553 10.805 19.967 1.00 95.69 85 ARG A O 1
ATOM 697 N N . GLN A 1 86 ? -16.614 12.553 18.920 1.00 95.75 86 GLN A N 1
ATOM 698 C CA . GLN A 1 86 ? -17.880 13.156 18.476 1.00 95.75 86 GLN A CA 1
ATOM 699 C C . GLN A 1 86 ? -18.635 12.282 17.468 1.00 95.75 86 GLN A C 1
ATOM 701 O O . GLN A 1 86 ? -19.857 12.378 17.370 1.00 95.75 86 GLN A O 1
ATOM 706 N N . HIS A 1 87 ? -17.933 11.390 16.766 1.00 96.31 87 HIS A N 1
ATOM 707 C CA . HIS A 1 87 ? -18.557 10.478 15.818 1.00 96.31 87 HIS A CA 1
ATOM 708 C C . HIS A 1 87 ? -19.476 9.457 16.491 1.00 96.31 87 HIS A C 1
ATOM 710 O O . HIS A 1 87 ? -20.475 9.081 15.883 1.00 96.31 87 HIS A O 1
ATOM 716 N N . ASN A 1 88 ? -19.202 9.060 17.742 1.00 96.56 88 ASN A N 1
ATOM 717 C CA . ASN A 1 88 ? -19.908 7.980 18.442 1.00 96.56 88 ASN A CA 1
ATOM 718 C C . ASN A 1 88 ? -19.920 6.677 17.620 1.00 96.56 88 ASN A C 1
ATOM 720 O O . ASN A 1 88 ? -20.973 6.201 17.207 1.00 96.56 88 ASN A O 1
ATOM 724 N N . PHE A 1 89 ? -18.734 6.134 17.336 1.00 98.31 89 PHE A N 1
ATOM 725 C CA . PHE A 1 89 ? -18.578 4.901 16.559 1.00 98.31 89 PHE A CA 1
ATOM 726 C C . PHE A 1 89 ? -19.245 3.693 17.231 1.00 98.31 89 PHE A C 1
ATOM 728 O O . PHE A 1 89 ? -19.098 3.492 18.436 1.00 98.31 89 PHE A O 1
ATOM 735 N N . ASP A 1 90 ? -19.899 2.844 16.438 1.00 98.12 90 ASP A N 1
ATOM 736 C CA . ASP A 1 90 ? -20.469 1.564 16.885 1.00 98.12 90 ASP A CA 1
ATOM 737 C C . ASP A 1 90 ? -19.412 0.449 16.889 1.00 98.12 90 ASP A C 1
ATOM 739 O O . ASP A 1 90 ? -19.445 -0.469 17.720 1.00 98.12 90 ASP A O 1
ATOM 743 N N . LEU A 1 91 ? -18.472 0.541 15.943 1.00 98.50 91 LEU A N 1
ATOM 744 C CA . LEU A 1 91 ? -17.424 -0.436 15.683 1.00 98.50 91 LEU A CA 1
ATOM 745 C C . LEU A 1 91 ? -16.098 0.262 15.362 1.00 98.50 91 LEU A C 1
ATOM 747 O O . LEU A 1 91 ? -16.040 1.126 14.493 1.00 98.50 91 LEU A O 1
ATOM 751 N N . THR A 1 92 ? -15.019 -0.185 16.000 1.00 98.69 92 THR A N 1
ATOM 752 C CA . THR A 1 92 ? -13.644 0.174 15.628 1.00 98.69 92 THR A CA 1
ATOM 753 C C . THR A 1 92 ? -12.857 -1.075 15.246 1.00 98.69 92 THR A C 1
ATOM 755 O O . THR A 1 92 ? -12.808 -2.035 16.017 1.00 98.69 92 THR A O 1
ATOM 758 N N . LEU A 1 93 ? -12.200 -1.049 14.088 1.00 98.69 93 LEU A N 1
ATOM 759 C CA . LEU A 1 93 ? -11.346 -2.117 13.569 1.00 98.69 93 LEU A CA 1
ATOM 760 C C . LEU A 1 93 ? -9.872 -1.710 13.685 1.00 98.69 93 LEU A C 1
ATOM 762 O O . LEU A 1 93 ? -9.406 -0.828 12.961 1.00 98.69 93 LEU A O 1
ATOM 766 N N . ASP A 1 94 ? -9.120 -2.359 14.575 1.00 98.44 94 ASP A N 1
ATOM 767 C CA . ASP A 1 94 ? -7.670 -2.164 14.683 1.00 98.44 94 ASP A CA 1
ATOM 768 C C . ASP A 1 94 ? -6.912 -3.118 13.752 1.00 98.44 94 ASP A C 1
ATOM 770 O O . ASP A 1 94 ? -6.467 -4.195 14.157 1.00 98.44 94 ASP A O 1
ATOM 774 N N . LEU A 1 95 ? -6.738 -2.689 12.497 1.00 97.88 95 LEU A N 1
ATOM 775 C CA . LEU A 1 95 ? -5.964 -3.413 11.482 1.00 97.88 95 LEU A CA 1
ATOM 776 C C . LEU A 1 95 ? -4.445 -3.244 11.662 1.00 97.88 95 LEU A C 1
ATOM 778 O O . LEU A 1 95 ? -3.651 -3.837 10.929 1.00 97.88 95 LEU A O 1
ATOM 782 N N . HIS A 1 96 ? -4.003 -2.387 12.580 1.00 96.00 96 HIS A N 1
ATOM 783 C CA . HIS A 1 96 ? -2.592 -2.056 12.735 1.00 96.00 96 HIS A CA 1
ATOM 784 C C . HIS A 1 96 ? -1.911 -2.954 13.776 1.00 96.00 96 HIS A C 1
ATOM 786 O O . HIS A 1 96 ? -0.757 -3.340 13.582 1.00 96.00 96 HIS A O 1
ATOM 792 N N . GLY A 1 97 ? -2.620 -3.321 14.850 1.00 93.44 97 GLY A N 1
ATOM 793 C CA . GLY A 1 97 ? -2.145 -4.296 15.839 1.00 93.44 97 GLY A CA 1
ATOM 794 C C . GLY A 1 97 ? -0.910 -3.844 16.629 1.00 93.44 97 GLY A C 1
ATOM 795 O O . GLY A 1 97 ? -0.083 -4.679 17.014 1.00 93.44 97 GLY A O 1
ATOM 796 N N . LEU A 1 98 ? -0.771 -2.528 16.842 1.00 96.38 98 LEU A N 1
ATOM 797 C CA . LEU A 1 98 ? 0.260 -1.908 17.681 1.00 96.38 98 LEU A CA 1
ATOM 798 C C . LEU A 1 98 ? -0.363 -1.302 18.942 1.00 96.38 98 LEU A C 1
ATOM 800 O O . LEU A 1 98 ? -1.563 -1.046 19.012 1.00 96.38 98 LEU A O 1
ATOM 804 N N . ILE A 1 99 ? 0.453 -1.011 19.949 1.00 96.69 99 ILE A N 1
ATOM 805 C CA . ILE A 1 99 ? 0.015 -0.343 21.180 1.00 96.69 99 ILE A CA 1
ATOM 806 C C . ILE A 1 99 ? -0.592 1.023 20.846 1.00 96.69 99 ILE A C 1
ATOM 808 O O . ILE A 1 99 ? -1.652 1.365 21.364 1.00 96.69 99 ILE A O 1
ATOM 812 N N . LYS A 1 100 ? 0.026 1.789 19.932 1.00 94.50 100 LYS A N 1
ATOM 813 C CA . LYS A 1 100 ? -0.489 3.113 19.537 1.00 94.50 100 LYS A CA 1
ATOM 814 C C . LYS A 1 100 ? -1.895 3.050 18.930 1.00 94.50 100 LYS A C 1
ATOM 816 O O . LYS A 1 100 ? -2.715 3.911 19.230 1.00 94.50 100 LYS A O 1
ATOM 821 N N . SER A 1 101 ? -2.172 2.050 18.092 1.00 96.50 101 SER A N 1
ATOM 822 C CA . SER A 1 101 ? -3.486 1.881 17.470 1.00 96.50 101 SER A CA 1
ATOM 823 C C . SER A 1 101 ? -4.490 1.331 18.467 1.00 96.50 101 SER A C 1
ATOM 825 O O . SER A 1 101 ? -5.598 1.847 18.528 1.00 96.50 101 SER A O 1
ATOM 827 N N . GLY A 1 102 ? -4.072 0.410 19.339 1.00 97.19 102 GLY A N 1
ATOM 828 C CA . GLY A 1 102 ? -4.903 -0.092 20.425 1.00 97.19 102 GLY A CA 1
ATOM 829 C C . GLY A 1 102 ? -5.369 1.029 21.358 1.00 97.19 102 GLY A C 1
ATOM 830 O O . GLY A 1 102 ? -6.560 1.149 21.637 1.00 97.19 102 GLY A O 1
ATOM 831 N N . ILE A 1 103 ? -4.468 1.922 21.782 1.00 97.12 103 ILE A N 1
ATOM 832 C CA . ILE A 1 103 ? -4.834 3.089 22.603 1.00 97.12 103 ILE A CA 1
ATOM 833 C C . ILE A 1 103 ? -5.887 3.948 21.888 1.00 97.12 103 ILE A C 1
ATOM 835 O O . ILE A 1 103 ? -6.902 4.289 22.494 1.00 97.12 103 ILE A O 1
ATOM 839 N N . ILE A 1 104 ? -5.690 4.253 20.601 1.00 97.12 104 ILE A N 1
ATOM 840 C CA . ILE A 1 104 ? -6.668 5.007 19.801 1.00 97.12 104 ILE A CA 1
ATOM 841 C C . ILE A 1 104 ? -7.998 4.248 19.710 1.00 97.12 104 ILE A C 1
ATOM 843 O O . ILE A 1 104 ? -9.051 4.846 19.926 1.00 97.12 104 ILE A O 1
ATOM 847 N N . ALA A 1 105 ? -7.970 2.927 19.508 1.00 97.81 105 ALA A N 1
ATOM 848 C CA . ALA A 1 105 ? -9.168 2.096 19.502 1.00 97.81 105 ALA A CA 1
ATOM 849 C C . ALA A 1 105 ? -9.933 2.226 20.821 1.00 97.81 105 ALA A C 1
ATOM 851 O O . ALA A 1 105 ? -11.141 2.458 2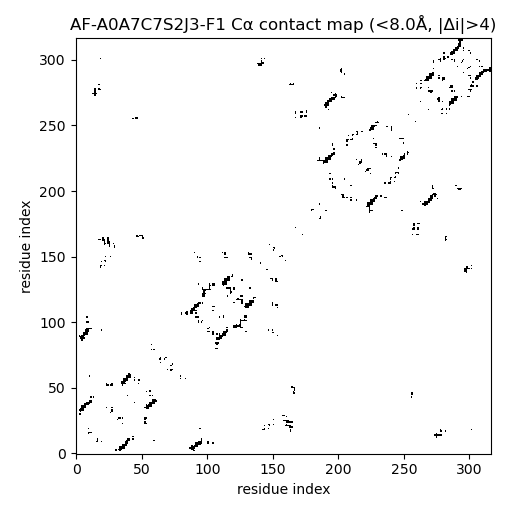0.815 1.00 97.81 105 ALA A O 1
ATOM 852 N N . ARG A 1 106 ? -9.250 2.158 21.969 1.00 97.88 106 ARG A N 1
ATOM 853 C CA . ARG A 1 106 ? -9.877 2.346 23.286 1.00 97.88 106 ARG A CA 1
ATOM 854 C C . ARG A 1 106 ? -10.443 3.758 23.462 1.00 97.88 106 ARG A C 1
ATOM 856 O O . ARG A 1 106 ? -11.538 3.899 24.012 1.00 97.88 106 ARG A O 1
ATOM 863 N N . LEU A 1 107 ? -9.714 4.779 23.010 1.00 97.44 107 LEU A N 1
ATOM 864 C CA . LEU A 1 107 ? -10.105 6.189 23.109 1.00 97.44 107 LEU A CA 1
ATOM 865 C C . LEU A 1 107 ? -11.261 6.563 22.174 1.00 97.44 107 LEU A C 1
ATOM 867 O O . LEU A 1 107 ? -12.002 7.489 22.517 1.00 97.44 107 LEU A O 1
ATOM 871 N N . SER A 1 108 ? -11.463 5.824 21.073 1.00 97.44 108 SER A N 1
ATOM 872 C CA . SER A 1 108 ? -12.609 5.992 20.159 1.00 97.44 108 SER A CA 1
ATOM 873 C C . SER A 1 108 ? -13.952 5.901 20.882 1.00 97.44 108 SER A C 1
ATOM 875 O O . SER A 1 108 ? -14.926 6.509 20.458 1.00 97.44 108 SER A O 1
ATOM 877 N N . GLY A 1 109 ? -13.998 5.181 22.010 1.00 96.88 109 GLY A N 1
ATOM 878 C CA . GLY A 1 109 ? -15.215 4.993 22.793 1.00 96.88 109 GLY A CA 1
ATOM 879 C C . GLY A 1 109 ? -16.186 3.973 22.201 1.00 96.88 109 GLY A C 1
ATOM 880 O O . GLY A 1 109 ? -17.189 3.698 22.851 1.00 96.88 109 GLY A O 1
ATOM 881 N N . ALA A 1 110 ? -15.874 3.375 21.044 1.00 97.81 110 ALA A N 1
ATOM 882 C CA . ALA A 1 110 ? -16.745 2.394 20.412 1.00 97.81 110 ALA A CA 1
ATOM 883 C C . ALA A 1 110 ? -17.004 1.194 21.339 1.00 97.81 110 ALA A C 1
ATOM 885 O O . ALA A 1 110 ? -16.048 0.673 21.940 1.00 97.81 110 ALA A O 1
ATOM 886 N N . PRO A 1 111 ? -18.261 0.729 21.467 1.00 97.19 111 PRO A N 1
ATOM 887 C CA . PRO A 1 111 ? -18.590 -0.421 22.298 1.00 97.19 111 PRO A CA 1
ATOM 888 C C . PRO A 1 111 ? -17.972 -1.702 21.736 1.00 97.19 111 PRO A C 1
ATOM 890 O O . PRO A 1 111 ? -17.456 -2.501 22.517 1.00 97.19 111 PRO A O 1
A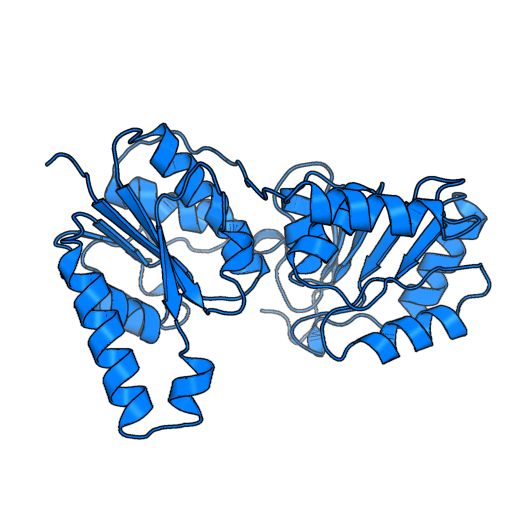TOM 893 N N . ASN A 1 112 ? -17.924 -1.858 20.409 1.00 97.81 112 ASN A N 1
ATOM 894 C CA . ASN A 1 112 ? -17.261 -2.976 19.741 1.00 97.81 112 ASN A CA 1
ATOM 895 C C . ASN A 1 112 ? -15.910 -2.521 19.188 1.00 97.81 112 ASN A C 1
ATOM 897 O O . ASN A 1 112 ? -15.824 -1.590 18.390 1.00 97.81 112 ASN A O 1
ATOM 901 N N . ARG A 1 113 ? -14.832 -3.160 19.640 1.00 98.38 113 ARG A N 1
ATOM 902 C CA . ARG A 1 113 ? -13.465 -2.887 19.191 1.00 98.38 113 ARG A CA 1
ATOM 903 C C . ARG A 1 113 ? -12.826 -4.207 18.821 1.00 98.38 113 ARG A C 1
ATOM 905 O O . ARG A 1 113 ? -12.466 -4.979 19.716 1.00 98.38 113 ARG A O 1
ATOM 912 N N . THR A 1 114 ? -12.676 -4.442 17.528 1.00 98.50 114 THR A N 1
ATOM 913 C CA . THR A 1 114 ? -12.151 -5.692 16.987 1.00 98.50 114 THR A CA 1
ATOM 914 C C . THR A 1 114 ? -10.687 -5.526 16.631 1.00 98.50 114 THR A C 1
ATOM 916 O O . THR A 1 114 ? -10.306 -4.581 15.945 1.00 98.50 114 THR A O 1
ATOM 919 N N . GLY A 1 115 ? -9.857 -6.442 17.115 1.00 98.06 115 GLY A N 1
ATOM 920 C CA . GLY A 1 115 ? -8.435 -6.499 16.798 1.00 98.06 115 GLY A CA 1
ATOM 921 C C . GLY A 1 115 ? -7.963 -7.935 16.630 1.00 98.06 115 GLY A C 1
ATOM 922 O O . GLY A 1 115 ? -8.730 -8.885 16.776 1.00 98.06 115 GLY A O 1
ATOM 923 N N . PHE A 1 116 ? -6.677 -8.099 16.358 1.00 97.69 116 PHE A N 1
ATOM 924 C CA . PHE A 1 116 ? -6.074 -9.420 16.233 1.00 97.69 116 PHE A CA 1
ATOM 925 C C . PHE A 1 116 ? -6.004 -10.180 17.563 1.00 97.69 116 PHE A C 1
ATOM 927 O O . PHE A 1 116 ? -5.917 -9.597 18.650 1.00 97.69 116 PHE A O 1
ATOM 934 N N . HIS A 1 117 ? -5.939 -11.507 17.462 1.00 97.19 117 HIS A N 1
ATOM 935 C CA . HIS A 1 117 ? -5.413 -12.344 18.535 1.00 97.19 117 HIS A CA 1
ATOM 936 C C . HIS A 1 117 ? -4.019 -11.854 18.975 1.00 97.19 117 HIS A C 1
ATOM 938 O O . HIS A 1 117 ? -3.192 -11.473 18.146 1.00 97.19 117 HIS A O 1
ATOM 944 N N . SER A 1 118 ? -3.702 -11.934 20.272 1.00 96.00 118 SER A N 1
ATOM 945 C CA . SER A 1 118 ? -2.452 -11.388 20.834 1.00 96.00 118 SER A CA 1
ATOM 946 C C . SER A 1 118 ? -1.181 -11.940 20.179 1.00 96.00 118 SER A C 1
ATOM 948 O O . SER A 1 118 ? -0.218 -11.203 20.000 1.00 96.00 118 SER A O 1
ATOM 950 N N . LYS A 1 119 ? -1.180 -13.221 19.785 1.00 94.81 119 LYS A N 1
ATOM 951 C CA . LYS A 1 119 ? -0.071 -13.872 19.057 1.00 94.81 119 LYS A CA 1
ATOM 952 C C . LYS A 1 119 ? 0.081 -13.416 17.597 1.00 94.81 119 LYS A C 1
ATOM 954 O O . LYS A 1 119 ? 1.123 -13.677 17.012 1.00 94.81 119 LYS A O 1
ATOM 959 N N . ASN A 1 120 ? -0.931 -12.767 17.022 1.00 94.75 120 ASN A N 1
ATOM 960 C CA . ASN A 1 120 ? -0.887 -12.199 15.672 1.00 94.75 120 ASN A CA 1
ATOM 961 C C . ASN A 1 120 ? -0.635 -10.684 15.672 1.00 94.75 120 ASN A C 1
ATOM 963 O O . ASN A 1 120 ? -0.281 -10.129 14.635 1.00 94.75 120 ASN A O 1
ATOM 967 N N . CYS A 1 121 ? -0.767 -10.014 16.821 1.00 92.75 121 CYS A N 1
ATOM 968 C CA . CYS A 1 121 ? -0.300 -8.642 16.982 1.00 92.75 121 CYS A CA 1
ATOM 969 C C . CYS A 1 121 ? 1.228 -8.584 16.894 1.00 92.75 121 CYS A C 1
ATOM 971 O O . CYS A 1 121 ? 1.925 -9.382 17.524 1.00 92.75 121 CYS A O 1
ATOM 973 N N . LYS A 1 122 ? 1.756 -7.560 16.215 1.00 88.12 122 LYS A N 1
ATOM 974 C CA . LYS A 1 122 ? 3.193 -7.253 16.260 1.00 88.12 122 LYS A CA 1
ATOM 975 C C . LYS A 1 122 ? 3.634 -6.888 17.682 1.00 88.12 122 LYS A C 1
ATOM 977 O O . LYS A 1 122 ? 4.725 -7.249 18.109 1.00 88.12 122 LYS A O 1
ATOM 982 N N . GLU A 1 123 ? 2.760 -6.214 18.430 1.00 94.19 123 GLU A N 1
ATOM 983 C CA . GLU A 1 123 ? 2.951 -5.888 19.842 1.00 94.19 123 GLU A CA 1
ATOM 984 C C . GLU A 1 123 ? 1.822 -6.531 20.655 1.00 94.19 123 GLU A C 1
ATOM 986 O O . GLU A 1 123 ? 0.700 -6.029 20.664 1.00 94.19 123 GLU A O 1
ATOM 991 N N . LYS A 1 124 ? 2.101 -7.642 21.356 1.00 94.31 124 LYS A N 1
ATOM 992 C CA . LYS A 1 124 ? 1.081 -8.460 22.056 1.00 94.31 124 LYS A CA 1
ATOM 993 C C . LYS A 1 124 ? 0.156 -7.655 22.982 1.00 94.31 124 LYS A C 1
ATOM 995 O O . LYS A 1 124 ? -1.012 -8.000 23.133 1.00 94.31 124 LYS A O 1
ATOM 1000 N N . ILE A 1 125 ? 0.676 -6.579 23.578 1.00 96.12 125 ILE A N 1
ATOM 1001 C CA . ILE A 1 125 ? -0.046 -5.667 24.481 1.00 96.12 125 ILE A CA 1
ATOM 1002 C C . ILE A 1 125 ? -1.206 -4.949 23.764 1.00 96.12 125 ILE A C 1
ATOM 1004 O O . ILE A 1 125 ? -2.207 -4.631 24.401 1.00 96.12 125 ILE A O 1
ATOM 1008 N N . SER A 1 126 ? -1.126 -4.752 22.442 1.00 94.50 126 SER A N 1
ATOM 1009 C CA . SER A 1 126 ? -2.186 -4.139 21.624 1.00 94.50 126 SER A CA 1
ATOM 1010 C C . SER A 1 126 ? -3.551 -4.824 21.815 1.00 94.50 126 SER A C 1
ATOM 1012 O O . SER A 1 126 ? -4.580 -4.158 21.937 1.00 94.50 126 SER A O 1
ATOM 1014 N N . ALA A 1 127 ? -3.561 -6.151 21.976 1.00 95.56 127 ALA A N 1
ATOM 1015 C CA . ALA A 1 127 ? -4.781 -6.939 22.156 1.00 95.56 127 ALA A CA 1
ATOM 1016 C C . ALA A 1 127 ? -5.548 -6.641 23.464 1.00 95.56 127 ALA A C 1
ATOM 1018 O O . ALA A 1 127 ? -6.692 -7.076 23.617 1.00 95.56 127 ALA A O 1
ATOM 1019 N N . LEU A 1 128 ? -4.953 -5.918 24.422 1.00 96.81 128 LEU A N 1
ATOM 1020 C CA . LEU A 1 128 ? -5.640 -5.495 25.650 1.00 96.81 128 LEU A CA 1
ATOM 1021 C C . LEU A 1 128 ? -6.625 -4.343 25.409 1.00 96.81 128 LEU A C 1
ATOM 1023 O O . LEU A 1 128 ? -7.537 -4.135 26.208 1.00 96.81 128 LEU A O 1
ATOM 1027 N N . PHE A 1 129 ? -6.464 -3.592 24.318 1.00 97.56 129 PHE A N 1
ATOM 1028 C CA . PHE A 1 129 ? -7.288 -2.415 24.046 1.00 97.56 129 PHE A CA 1
ATOM 1029 C C . PHE A 1 129 ? -8.564 -2.726 23.240 1.00 97.56 129 PHE A C 1
ATOM 1031 O O . PHE A 1 129 ? -9.506 -1.923 23.220 1.00 97.56 129 PHE A O 1
ATOM 1038 N N . THR A 1 130 ? -8.631 -3.913 22.634 1.00 97.56 130 THR A N 1
ATOM 1039 C CA . THR A 1 130 ? -9.779 -4.438 21.881 1.00 97.56 130 THR A CA 1
ATOM 1040 C C . THR A 1 130 ? -10.540 -5.490 22.693 1.00 97.56 130 THR A C 1
ATOM 1042 O O . THR A 1 130 ? -9.960 -6.243 23.483 1.00 97.56 130 THR A O 1
ATOM 1045 N N . ASN A 1 131 ? -11.866 -5.539 22.539 1.00 97.50 131 ASN A N 1
ATOM 1046 C CA . ASN A 1 131 ? -12.737 -6.473 23.270 1.00 97.50 131 ASN A CA 1
ATOM 1047 C C . ASN A 1 131 ? -13.279 -7.618 22.403 1.00 97.50 131 ASN A C 1
ATOM 1049 O O . ASN A 1 131 ? -13.703 -8.624 22.961 1.00 97.50 131 ASN A O 1
ATOM 1053 N N . GLN A 1 132 ? -13.176 -7.515 21.080 1.00 97.75 132 GLN A N 1
ATOM 1054 C CA . GLN A 1 132 ? -13.371 -8.619 20.145 1.00 97.75 132 GLN A CA 1
ATOM 1055 C C . GLN A 1 132 ? -12.027 -8.968 19.502 1.00 97.75 132 GLN A C 1
ATOM 1057 O O . GLN A 1 132 ? -11.233 -8.083 19.171 1.00 97.75 132 GLN A O 1
ATOM 1062 N N . LYS A 1 133 ? -11.736 -10.264 19.384 1.00 97.44 133 LYS A N 1
ATOM 1063 C CA . LYS A 1 133 ? -10.437 -10.762 18.922 1.00 97.44 133 LYS A CA 1
ATOM 1064 C C . LYS A 1 133 ? -10.642 -11.821 17.859 1.00 97.44 133 LYS A C 1
ATOM 1066 O O . LYS A 1 133 ? -11.471 -12.707 18.045 1.00 97.44 133 LYS A O 1
ATOM 1071 N N . THR A 1 134 ? -9.863 -11.739 16.788 1.00 96.62 134 THR A N 1
ATOM 1072 C CA . THR A 1 134 ? -9.834 -12.801 15.780 1.00 96.62 134 THR A CA 1
ATOM 1073 C C . THR A 1 134 ? -9.392 -14.131 16.399 1.00 96.62 134 THR A C 1
ATOM 1075 O O . THR A 1 134 ? -8.687 -14.133 17.418 1.00 96.62 134 THR A O 1
ATOM 1078 N N . PRO A 1 135 ? -9.714 -15.270 15.765 1.00 94.88 135 PRO A N 1
ATOM 1079 C CA . PRO A 1 135 ? -9.028 -16.526 16.035 1.00 94.88 135 PRO A CA 1
ATOM 1080 C C . PRO A 1 135 ? -7.512 -16.390 15.843 1.00 94.88 135 PRO A C 1
ATOM 1082 O O . PRO A 1 135 ? -7.028 -15.514 15.116 1.00 94.88 135 PRO A O 1
ATOM 1085 N N . TYR A 1 136 ? -6.755 -17.264 16.506 1.00 95.69 136 TYR A N 1
ATOM 1086 C CA . TYR A 1 136 ? -5.316 -17.361 16.287 1.00 95.69 136 TYR A CA 1
ATOM 1087 C C . TYR A 1 136 ? -5.026 -17.988 14.920 1.00 95.69 136 TYR A C 1
ATOM 1089 O O . TYR A 1 136 ? -5.543 -19.056 14.603 1.00 95.69 136 TYR A O 1
ATOM 1097 N N . ILE A 1 137 ? -4.153 -17.344 14.148 1.00 93.12 137 ILE A N 1
ATOM 1098 C CA . ILE A 1 137 ? -3.699 -17.813 12.836 1.00 93.12 137 ILE A CA 1
ATOM 1099 C C . ILE A 1 137 ? -2.211 -18.142 12.950 1.00 93.12 137 ILE A C 1
ATOM 1101 O O . ILE A 1 137 ? -1.401 -17.262 13.238 1.00 93.12 137 ILE A O 1
ATOM 1105 N N . ALA A 1 138 ? -1.832 -19.405 12.760 1.00 87.62 138 ALA A N 1
ATOM 1106 C CA . ALA A 1 138 ? -0.453 -19.848 12.986 1.00 87.62 138 ALA A CA 1
ATOM 1107 C C . ALA A 1 138 ? 0.553 -19.349 11.930 1.00 87.62 138 ALA A C 1
ATOM 1109 O O . ALA A 1 138 ? 1.751 -19.336 12.195 1.00 87.62 138 ALA A O 1
ATOM 1110 N N . GLY A 1 139 ? 0.075 -18.908 10.765 1.00 85.88 139 GLY A N 1
ATOM 1111 C CA . GLY A 1 139 ? 0.887 -18.461 9.635 1.00 85.88 139 GLY A CA 1
ATOM 1112 C C . GLY A 1 139 ? 0.212 -18.815 8.310 1.00 85.88 139 GLY A C 1
ATOM 1113 O O . GLY A 1 139 ? -0.923 -19.289 8.309 1.00 85.88 139 GLY A O 1
ATOM 1114 N N . GLY A 1 140 ? 0.898 -18.563 7.194 1.00 83.25 140 GLY A N 1
ATOM 1115 C CA . GLY A 1 140 ? 0.469 -18.980 5.851 1.00 83.25 140 GLY A CA 1
ATOM 1116 C C . GLY A 1 140 ? -0.705 -18.205 5.246 1.00 83.25 140 GLY A C 1
ATOM 1117 O O . GLY A 1 140 ? -1.026 -18.412 4.082 1.00 83.25 140 GLY A O 1
ATOM 1118 N N . LEU A 1 141 ? -1.335 -17.302 6.003 1.00 92.38 141 LEU A N 1
ATOM 1119 C CA . LEU A 1 141 ? -2.378 -16.426 5.484 1.00 92.38 141 LEU A CA 1
ATOM 1120 C C . LEU A 1 141 ? -1.778 -15.093 5.032 1.00 92.38 141 LEU A C 1
ATOM 1122 O O . LEU A 1 141 ? -1.033 -14.453 5.783 1.00 92.38 141 LEU A O 1
ATOM 1126 N N . HIS A 1 142 ? -2.154 -14.654 3.832 1.00 96.19 142 HIS A N 1
ATOM 1127 C CA . HIS A 1 142 ? -1.768 -13.343 3.332 1.00 96.19 142 HIS A CA 1
ATOM 1128 C C . HIS A 1 142 ? -2.342 -12.230 4.216 1.00 96.19 142 HIS A C 1
ATOM 1130 O O . HIS A 1 142 ? -3.451 -12.336 4.746 1.00 96.19 142 HIS A O 1
ATOM 1136 N N . VAL A 1 143 ? -1.612 -11.124 4.356 1.00 95.88 143 VAL A N 1
ATOM 1137 C CA . VAL A 1 143 ? -1.990 -10.029 5.256 1.00 95.88 143 VAL A CA 1
ATOM 1138 C C . VAL A 1 143 ? -3.340 -9.380 4.899 1.00 95.88 143 VAL A C 1
ATOM 1140 O O . VAL A 1 143 ? -4.083 -8.982 5.792 1.00 95.88 143 VAL A O 1
ATOM 1143 N N . VAL A 1 144 ? -3.704 -9.342 3.613 1.00 97.31 144 VAL A N 1
ATOM 1144 C CA . VAL A 1 144 ? -5.038 -8.909 3.147 1.00 97.31 144 VAL A CA 1
ATOM 1145 C C . VAL A 1 144 ? -6.135 -9.790 3.749 1.00 97.31 144 VAL A C 1
ATOM 1147 O O . VAL A 1 144 ? -7.072 -9.287 4.366 1.00 97.31 144 VAL A O 1
ATOM 1150 N N . ASP A 1 145 ? -5.997 -11.112 3.625 1.00 96.44 145 ASP A N 1
ATOM 1151 C CA . ASP A 1 145 ? -6.965 -12.058 4.181 1.00 96.44 145 ASP A CA 1
ATOM 1152 C C . ASP A 1 145 ? -6.950 -12.024 5.717 1.00 96.44 145 ASP A C 1
ATOM 1154 O O . ASP A 1 145 ? -8.010 -12.106 6.338 1.00 96.44 145 ASP A O 1
ATOM 1158 N N . MET A 1 146 ? -5.789 -11.785 6.344 1.00 95.69 146 MET A N 1
ATOM 1159 C CA . MET A 1 146 ? -5.716 -11.522 7.785 1.00 95.69 146 MET A CA 1
ATOM 1160 C C . MET A 1 146 ? -6.562 -10.309 8.191 1.00 95.69 146 MET A C 1
ATOM 1162 O O . MET A 1 146 ? -7.287 -10.401 9.182 1.00 95.69 146 MET A O 1
ATOM 1166 N N . TYR A 1 147 ? -6.513 -9.191 7.459 1.00 97.38 147 TYR A N 1
ATOM 1167 C CA . TYR A 1 147 ? -7.354 -8.025 7.764 1.00 97.38 147 TYR A CA 1
ATOM 1168 C C . TYR A 1 147 ? -8.844 -8.339 7.627 1.00 97.38 147 TYR A C 1
ATOM 1170 O O . TYR A 1 147 ? -9.639 -7.930 8.473 1.00 97.38 147 TYR A O 1
ATOM 1178 N N . LEU A 1 148 ? -9.223 -9.121 6.616 1.00 96.75 148 LEU A N 1
ATOM 1179 C CA . LEU A 1 148 ? -10.611 -9.531 6.401 1.00 96.75 148 LEU A CA 1
ATOM 1180 C C . LEU A 1 148 ? -11.153 -10.416 7.540 1.00 96.75 148 LEU A C 1
ATOM 1182 O O . LEU A 1 148 ? -12.350 -10.365 7.826 1.00 96.75 148 LEU A O 1
ATOM 1186 N N . THR A 1 149 ? -10.298 -11.150 8.267 1.00 95.94 149 THR A N 1
ATOM 1187 C CA . THR A 1 149 ? -10.743 -11.914 9.454 1.00 95.94 149 THR A CA 1
ATOM 1188 C C . THR A 1 149 ? -11.279 -11.029 10.586 1.00 95.94 149 THR A C 1
ATOM 1190 O O . THR A 1 149 ? -12.127 -11.476 11.363 1.00 95.94 149 THR A O 1
ATOM 1193 N N . LEU A 1 150 ? -10.849 -9.762 10.679 1.00 97.00 150 LEU A N 1
ATOM 1194 C CA . LEU A 1 150 ? -11.387 -8.823 11.671 1.00 97.00 150 LEU A CA 1
ATOM 1195 C C . LEU A 1 150 ? -12.840 -8.484 11.353 1.00 97.00 150 LEU A C 1
ATOM 1197 O O . LEU A 1 150 ? -13.659 -8.403 12.264 1.00 97.00 150 LEU A O 1
ATOM 1201 N N . LEU A 1 151 ? -13.173 -8.342 10.069 1.00 96.00 151 LEU A N 1
ATOM 1202 C CA . LEU A 1 151 ? -14.551 -8.122 9.653 1.00 96.00 151 LEU A CA 1
ATOM 1203 C C . LEU A 1 151 ? -15.424 -9.340 9.935 1.00 96.00 151 LEU A C 1
ATOM 1205 O O . LEU A 1 151 ? -16.502 -9.181 10.496 1.00 96.00 151 LEU A O 1
ATOM 1209 N N . GLN A 1 152 ? -14.938 -10.545 9.626 1.00 94.81 152 GLN A N 1
ATOM 1210 C CA . GLN A 1 152 ? -15.662 -11.779 9.947 1.00 94.81 152 GLN A CA 1
ATOM 1211 C C . GLN A 1 152 ? -15.913 -11.913 11.455 1.00 94.81 152 GLN A C 1
ATOM 1213 O O . GLN A 1 152 ? -16.993 -12.292 11.892 1.00 94.81 152 GLN A O 1
ATOM 1218 N N . THR A 1 153 ? -14.931 -11.534 12.274 1.00 96.06 153 THR A N 1
ATOM 1219 C CA . THR A 1 153 ? -15.071 -11.538 13.737 1.00 96.06 153 THR A CA 1
ATOM 1220 C C . THR A 1 153 ? -16.103 -10.513 14.219 1.00 96.06 153 THR A C 1
ATOM 1222 O O . THR A 1 153 ? -16.837 -10.782 15.166 1.00 96.06 153 THR A O 1
ATOM 1225 N N . ALA A 1 154 ? -16.150 -9.332 13.597 1.00 96.06 154 ALA A N 1
ATOM 1226 C CA . ALA A 1 154 ? -17.040 -8.247 14.005 1.00 96.06 154 ALA A CA 1
ATOM 1227 C C . ALA A 1 154 ? -18.489 -8.435 13.523 1.00 96.06 154 ALA A C 1
ATOM 1229 O O . ALA A 1 154 ? -19.420 -8.055 14.231 1.00 96.06 154 ALA A O 1
ATOM 1230 N N . LEU A 1 155 ? -18.672 -8.979 12.315 1.00 94.44 155 LEU A N 1
ATOM 1231 C CA . LEU A 1 155 ? -19.951 -9.004 11.594 1.00 94.44 155 LEU A CA 1
ATOM 1232 C C . LEU A 1 155 ? -20.515 -10.418 11.379 1.00 94.44 155 LEU A C 1
ATOM 1234 O O . LEU A 1 155 ? -21.666 -10.547 10.974 1.00 94.44 155 LEU A O 1
ATOM 1238 N N . GLY A 1 156 ? -19.736 -11.468 11.652 1.00 92.81 156 GLY A N 1
ATOM 1239 C CA . GLY A 1 156 ? -20.089 -12.851 11.334 1.00 92.81 156 GLY A CA 1
ATOM 1240 C C . GLY A 1 156 ? -19.725 -13.235 9.898 1.00 92.81 156 GLY A C 1
ATOM 1241 O O . GLY A 1 156 ? -18.750 -12.745 9.327 1.00 92.81 156 GLY A O 1
ATOM 1242 N N . GLU A 1 157 ? -20.494 -14.147 9.305 1.00 88.62 157 GLU A N 1
ATOM 1243 C CA . GLU A 1 157 ? -20.251 -14.601 7.935 1.00 88.62 157 GLU A CA 1
ATOM 1244 C C . GLU A 1 157 ? -20.516 -13.480 6.925 1.00 88.62 157 GLU A C 1
ATOM 1246 O O . GLU A 1 157 ? -21.641 -13.018 6.747 1.00 88.62 157 GLU A O 1
ATOM 1251 N N . ILE A 1 158 ? -19.456 -13.056 6.237 1.00 91.00 158 ILE A N 1
ATOM 1252 C CA . ILE A 1 158 ? -19.507 -12.030 5.197 1.00 91.00 158 ILE A CA 1
ATOM 1253 C C . ILE A 1 158 ? -18.734 -12.487 3.964 1.00 91.00 158 ILE A C 1
ATOM 1255 O O . ILE A 1 158 ? -17.686 -13.135 4.053 1.00 91.00 158 ILE A O 1
ATOM 1259 N N . LYS A 1 159 ? -19.223 -12.098 2.786 1.00 92.81 159 LYS A N 1
ATOM 1260 C CA . LYS A 1 159 ? -18.521 -12.335 1.526 1.00 92.81 159 LYS A CA 1
ATOM 1261 C C . LYS A 1 159 ? -17.509 -11.216 1.287 1.00 92.81 159 LYS A C 1
ATOM 1263 O O . LYS A 1 159 ? -17.884 -10.099 0.934 1.00 92.81 159 LYS A O 1
ATOM 1268 N N . ALA A 1 160 ? -16.228 -11.536 1.449 1.00 92.12 160 ALA A N 1
ATOM 1269 C CA . ALA A 1 160 ? -15.144 -10.594 1.204 1.00 92.12 160 ALA A CA 1
ATOM 1270 C C . ALA A 1 160 ? -15.158 -10.059 -0.237 1.00 92.12 160 ALA A C 1
ATOM 1272 O O . ALA A 1 160 ? -15.350 -10.809 -1.198 1.00 92.12 160 ALA A O 1
ATOM 1273 N N . THR A 1 161 ? -14.913 -8.759 -0.376 1.00 91.31 161 THR A N 1
ATOM 1274 C CA . THR A 1 161 ? -14.702 -8.079 -1.657 1.00 91.31 161 THR A CA 1
ATOM 1275 C C . THR A 1 161 ? -13.237 -7.677 -1.745 1.00 91.31 161 THR A C 1
ATOM 1277 O O . THR A 1 161 ? -12.795 -6.758 -1.064 1.00 91.31 161 THR A O 1
ATOM 1280 N N . LYS A 1 162 ? -12.471 -8.394 -2.572 1.00 91.81 162 LYS A N 1
ATOM 1281 C CA . LYS A 1 162 ? -11.022 -8.206 -2.760 1.00 91.81 162 LYS A CA 1
ATOM 1282 C C . LYS A 1 162 ? -10.735 -7.112 -3.796 1.00 91.81 162 LYS A C 1
ATOM 1284 O O . LYS A 1 162 ? -10.040 -7.348 -4.774 1.00 91.81 162 LYS A O 1
ATOM 1289 N N . HIS A 1 163 ? -11.349 -5.947 -3.605 1.00 93.88 163 HIS A N 1
ATOM 1290 C CA . HIS A 1 163 ? -11.202 -4.783 -4.476 1.00 93.88 163 HIS A CA 1
ATOM 1291 C C . HIS A 1 163 ? -10.295 -3.742 -3.813 1.00 93.88 163 HIS A C 1
ATOM 1293 O O . HIS A 1 163 ? -10.341 -3.568 -2.595 1.00 93.88 163 HIS A O 1
ATOM 1299 N N . PHE A 1 164 ? -9.486 -3.054 -4.619 1.00 96.69 164 PHE A N 1
ATOM 1300 C CA . PHE A 1 164 ? -8.499 -2.076 -4.168 1.00 96.69 164 PHE A CA 1
ATOM 1301 C C . PHE A 1 164 ? -8.718 -0.732 -4.880 1.00 96.69 164 PHE A C 1
ATOM 1303 O O . PHE A 1 164 ? -7.945 -0.385 -5.773 1.00 96.69 164 PHE A O 1
ATOM 1310 N N . PRO A 1 165 ? -9.775 0.030 -4.539 1.00 94.75 165 PRO A N 1
ATOM 1311 C CA . PRO A 1 165 ? -10.020 1.305 -5.197 1.00 94.75 165 PRO A CA 1
ATOM 1312 C C . PRO A 1 165 ? -8.864 2.277 -4.937 1.00 94.75 165 PRO A C 1
ATOM 1314 O O . PRO A 1 165 ? -8.595 2.655 -3.796 1.00 94.75 165 PRO A O 1
ATOM 1317 N N . LEU A 1 166 ? -8.201 2.679 -6.018 1.00 95.25 166 LEU A N 1
ATOM 1318 C CA . LEU A 1 166 ? -7.160 3.702 -6.052 1.00 95.25 166 LEU A CA 1
ATOM 1319 C C . LEU A 1 166 ? -7.597 4.783 -7.051 1.00 95.25 166 LEU A C 1
ATOM 1321 O O . LEU A 1 166 ? -7.158 4.758 -8.208 1.00 95.25 166 LEU A O 1
ATOM 1325 N N . PRO A 1 167 ? -8.539 5.664 -6.659 1.00 93.00 167 PRO A N 1
ATOM 1326 C CA . PRO A 1 167 ? -8.976 6.758 -7.513 1.00 93.00 167 PRO A CA 1
ATOM 1327 C C . PRO A 1 167 ? -7.797 7.688 -7.807 1.00 93.00 167 PRO A C 1
ATOM 1329 O O . PRO A 1 167 ? -6.893 7.867 -6.991 1.00 93.00 167 PRO A O 1
ATOM 1332 N N . ILE A 1 168 ? -7.794 8.250 -9.011 1.00 93.19 168 ILE A N 1
ATOM 1333 C CA . ILE A 1 168 ? -6.780 9.202 -9.455 1.00 93.19 168 ILE A CA 1
ATOM 1334 C C . ILE A 1 168 ? -7.535 10.392 -10.039 1.00 93.19 168 ILE A C 1
ATOM 1336 O O . ILE A 1 168 ? -8.358 10.169 -10.932 1.00 93.19 168 ILE A O 1
ATOM 1340 N N . PRO A 1 169 ? -7.273 11.622 -9.568 1.00 94.06 169 PRO A N 1
ATOM 1341 C CA . PRO A 1 169 ? -7.830 12.817 -10.185 1.00 94.06 169 PRO A CA 1
ATOM 1342 C C . PRO A 1 169 ? -7.429 12.915 -11.660 1.00 94.06 169 PRO A C 1
ATOM 1344 O O . PRO A 1 169 ? -6.292 12.597 -12.014 1.00 94.06 169 PRO A O 1
ATOM 1347 N N . GLU A 1 170 ? -8.339 13.396 -12.505 1.00 95.00 170 GLU A N 1
ATOM 1348 C CA . GLU A 1 170 ? -8.115 13.533 -13.951 1.00 95.00 170 GLU A CA 1
ATOM 1349 C C . GLU A 1 170 ? -6.844 14.339 -14.261 1.00 95.00 170 GLU A C 1
ATOM 1351 O O . GLU A 1 170 ? -6.000 13.877 -15.019 1.00 95.00 170 GLU A O 1
ATOM 1356 N N . GLU A 1 171 ? -6.621 15.452 -13.553 1.00 96.56 171 GLU A N 1
ATOM 1357 C CA . GLU A 1 171 ? -5.408 16.278 -13.671 1.00 96.56 171 GLU A CA 1
ATOM 1358 C C . GLU A 1 171 ? -4.107 15.473 -13.460 1.00 96.56 171 GLU A C 1
ATOM 1360 O O . GLU A 1 171 ? -3.111 15.664 -14.162 1.00 96.56 171 GLU A O 1
ATOM 1365 N N . ILE A 1 172 ? -4.100 14.536 -12.505 1.00 96.50 172 ILE A N 1
ATOM 1366 C CA . ILE A 1 172 ? -2.930 13.698 -12.218 1.00 96.50 172 ILE A CA 1
ATOM 1367 C C . ILE A 1 172 ? -2.731 12.647 -13.319 1.00 96.50 172 ILE A C 1
ATOM 1369 O O . ILE A 1 172 ? -1.590 12.359 -13.701 1.00 96.50 172 ILE A O 1
ATOM 1373 N N . ASP A 1 173 ? -3.820 12.094 -13.861 1.00 96.19 173 ASP A N 1
ATOM 1374 C CA . ASP A 1 173 ? -3.749 11.166 -14.993 1.00 96.19 173 ASP A CA 1
ATOM 1375 C C . ASP A 1 173 ? -3.251 11.863 -16.270 1.00 96.19 173 ASP A C 1
ATOM 1377 O O . ASP A 1 173 ? -2.370 11.328 -16.957 1.00 96.19 173 ASP A O 1
ATOM 1381 N N . GLU A 1 174 ? -3.727 13.081 -16.541 1.00 97.56 174 GLU A N 1
ATOM 1382 C CA . GLU A 1 174 ? -3.284 13.938 -17.646 1.00 97.56 174 GLU A CA 1
ATOM 1383 C C . GLU A 1 174 ? -1.811 14.323 -17.513 1.00 97.56 174 GLU A C 1
ATOM 1385 O O . GLU A 1 174 ? -1.053 14.225 -18.482 1.00 97.56 174 GLU A O 1
ATOM 1390 N N . LYS A 1 175 ? -1.360 14.687 -16.307 1.00 97.38 175 LYS A N 1
ATOM 1391 C CA . LYS A 1 175 ? 0.056 14.965 -16.035 1.00 97.38 175 LYS A CA 1
ATOM 1392 C C . LYS A 1 175 ? 0.936 13.753 -16.344 1.00 97.38 175 LYS A C 1
ATOM 1394 O O . LYS A 1 175 ? 1.994 13.897 -16.961 1.00 97.38 175 LYS A O 1
ATOM 1399 N N . SER A 1 176 ? 0.486 12.555 -15.963 1.00 97.31 176 SER A N 1
ATOM 1400 C CA . SER A 1 176 ? 1.152 11.302 -16.332 1.00 97.31 176 SER A CA 1
ATOM 1401 C C . SER A 1 176 ? 1.148 11.095 -17.854 1.00 97.31 176 SER A C 1
ATOM 1403 O O . SER A 1 176 ? 2.200 10.831 -18.433 1.00 97.31 176 SER A O 1
ATOM 1405 N N . ALA A 1 177 ? 0.015 11.289 -18.540 1.00 96.88 177 ALA A N 1
ATOM 1406 C CA . ALA A 1 177 ? -0.058 11.172 -20.003 1.00 96.88 177 ALA A CA 1
ATOM 1407 C C . ALA A 1 177 ? 0.917 12.130 -20.704 1.00 96.88 177 ALA A C 1
ATOM 1409 O O . ALA A 1 177 ? 1.653 11.734 -21.609 1.00 96.88 177 ALA A O 1
ATOM 1410 N N . HIS A 1 178 ? 0.962 13.382 -20.250 1.00 97.50 178 HIS A N 1
ATOM 1411 C CA . HIS A 1 178 ? 1.860 14.399 -20.775 1.00 97.50 178 HIS A CA 1
ATOM 1412 C C . HIS A 1 178 ? 3.332 14.002 -20.613 1.00 97.50 178 HIS A C 1
ATOM 1414 O O . HIS A 1 178 ? 4.112 14.156 -21.555 1.00 97.50 178 HIS A O 1
ATOM 1420 N N . PHE A 1 179 ? 3.715 13.431 -19.465 1.00 97.75 179 PHE A N 1
ATOM 1421 C CA . PHE A 1 179 ? 5.065 12.902 -19.263 1.00 97.75 179 PHE A CA 1
ATOM 1422 C C . PHE A 1 179 ? 5.415 11.821 -20.298 1.00 97.75 179 PHE A C 1
ATOM 1424 O O . PHE A 1 179 ? 6.469 11.903 -20.928 1.00 97.75 179 PHE A O 1
ATOM 1431 N N . PHE A 1 180 ? 4.530 10.849 -20.540 1.00 97.50 180 PHE A N 1
ATOM 1432 C CA . PHE A 1 180 ? 4.782 9.802 -21.541 1.00 97.50 180 PHE A CA 1
ATOM 1433 C C . PHE A 1 180 ? 4.865 10.362 -22.971 1.00 97.50 180 PHE A C 1
ATOM 1435 O O . PHE A 1 180 ? 5.734 9.944 -23.733 1.00 97.50 180 PHE A O 1
ATOM 1442 N N . ASN A 1 181 ? 4.021 11.339 -23.316 1.00 95.56 181 ASN A N 1
ATOM 1443 C CA . ASN A 1 181 ? 3.975 11.935 -24.656 1.00 95.56 181 ASN A CA 1
ATOM 1444 C C . ASN A 1 181 ? 5.180 12.836 -24.966 1.00 95.56 181 ASN A C 1
ATOM 1446 O O . ASN A 1 181 ? 5.622 12.911 -26.110 1.00 95.56 181 ASN A O 1
ATOM 1450 N N . THR A 1 182 ? 5.714 13.536 -23.964 1.00 96.00 182 THR A N 1
ATOM 1451 C CA . THR A 1 182 ? 6.850 14.460 -24.144 1.00 96.00 182 THR A CA 1
ATOM 1452 C C . THR A 1 182 ? 8.207 13.761 -24.110 1.00 96.00 182 THR A C 1
ATOM 1454 O O . THR A 1 182 ? 9.187 14.282 -24.645 1.00 96.00 182 THR A O 1
ATOM 1457 N N . ASN A 1 183 ? 8.284 12.558 -23.537 1.00 95.88 183 ASN A N 1
ATOM 1458 C CA . ASN A 1 183 ? 9.511 11.770 -23.489 1.00 95.88 183 ASN A CA 1
ATOM 1459 C C . ASN A 1 183 ? 9.656 10.897 -24.742 1.00 95.88 183 ASN A C 1
ATOM 1461 O O . ASN A 1 183 ? 9.278 9.726 -24.759 1.00 95.88 183 ASN A O 1
ATOM 1465 N N . SER A 1 184 ? 10.259 11.466 -25.791 1.00 93.25 184 SER A N 1
ATOM 1466 C CA . SER A 1 184 ? 10.492 10.778 -27.070 1.00 93.25 184 SER A CA 1
ATOM 1467 C C . SER A 1 184 ? 11.158 9.400 -26.893 1.00 93.25 184 SER A C 1
ATOM 1469 O O . SER A 1 184 ? 12.182 9.246 -26.206 1.00 93.25 184 SER A O 1
ATOM 1471 N N . GLY A 1 185 ? 10.550 8.393 -27.526 1.00 93.00 185 GLY A N 1
ATOM 1472 C CA . GLY A 1 185 ? 10.947 6.988 -27.478 1.00 93.00 185 GLY A CA 1
ATOM 1473 C C . GLY A 1 185 ? 10.395 6.181 -26.298 1.00 93.00 185 GLY A C 1
ATOM 1474 O O . GLY A 1 185 ? 10.442 4.956 -26.362 1.00 93.00 185 GLY A O 1
ATOM 1475 N N . LEU A 1 186 ? 9.869 6.809 -25.233 1.00 95.88 186 LEU A N 1
ATOM 1476 C CA . LEU A 1 186 ? 9.413 6.076 -24.042 1.00 95.88 186 LEU A CA 1
ATOM 1477 C C . LEU A 1 186 ? 8.210 5.191 -24.377 1.00 95.88 186 LEU A C 1
ATOM 1479 O O . LEU A 1 186 ? 8.251 3.984 -24.160 1.00 95.88 186 LEU A O 1
ATOM 1483 N N . ALA A 1 187 ? 7.169 5.797 -24.949 1.00 93.88 187 ALA A N 1
ATOM 1484 C CA . ALA A 1 187 ? 5.900 5.140 -25.252 1.00 93.88 187 ALA A CA 1
ATOM 1485 C C . ALA A 1 187 ? 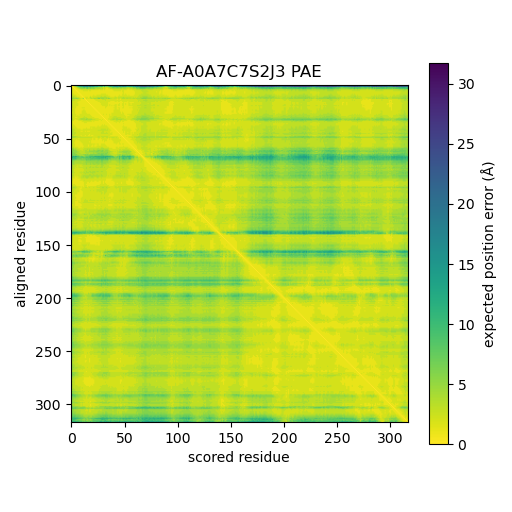5.841 4.494 -26.653 1.00 93.88 187 ALA A C 1
ATOM 1487 O O . ALA A 1 187 ? 4.780 4.036 -27.066 1.00 93.88 187 ALA A O 1
ATOM 1488 N N . GLU A 1 188 ? 6.956 4.437 -27.395 1.00 94.00 188 GLU A N 1
ATOM 1489 C CA . GLU A 1 188 ? 7.015 3.744 -28.699 1.00 94.00 188 GLU A CA 1
ATOM 1490 C C . GLU A 1 188 ? 6.958 2.215 -28.556 1.00 94.00 188 GLU A C 1
ATOM 1492 O O . GLU A 1 188 ? 6.663 1.500 -29.513 1.00 94.00 188 GLU A O 1
ATOM 1497 N N . ARG A 1 189 ? 7.246 1.710 -27.353 1.00 95.56 189 ARG A N 1
ATOM 1498 C CA . ARG A 1 189 ? 7.168 0.298 -26.974 1.00 95.56 189 ARG A CA 1
ATOM 1499 C C . ARG A 1 189 ? 6.469 0.182 -25.617 1.00 95.56 189 ARG A C 1
ATOM 1501 O O . ARG A 1 189 ? 6.442 1.166 -24.873 1.00 95.56 189 ARG A O 1
ATOM 1508 N N . PRO A 1 190 ? 5.928 -0.994 -25.252 1.00 97.81 190 PRO A N 1
ATOM 1509 C CA . PRO A 1 190 ? 5.377 -1.184 -23.918 1.00 97.81 190 PRO A CA 1
ATOM 1510 C C . PRO A 1 190 ? 6.436 -0.889 -22.843 1.00 97.81 190 PRO A C 1
ATOM 1512 O O . PRO A 1 190 ? 7.608 -1.253 -22.982 1.00 97.81 190 PRO A O 1
ATOM 1515 N N . VAL A 1 191 ? 6.022 -0.205 -21.777 1.00 98.69 191 VAL A N 1
ATOM 1516 C CA . VAL A 1 191 ? 6.929 0.302 -20.740 1.00 98.69 191 VAL A CA 1
ATOM 1517 C C . VAL A 1 191 ? 6.954 -0.646 -19.549 1.00 98.69 191 VAL A C 1
ATOM 1519 O O . VAL A 1 191 ? 5.908 -0.955 -18.981 1.00 98.69 191 VAL A O 1
ATOM 1522 N N . ILE A 1 192 ? 8.147 -1.069 -19.136 1.00 98.69 192 ILE A N 1
ATOM 1523 C CA . ILE A 1 192 ? 8.373 -1.774 -17.874 1.00 98.69 192 ILE A CA 1
ATOM 1524 C C . ILE A 1 192 ? 8.950 -0.794 -16.857 1.00 98.69 192 ILE A C 1
ATOM 1526 O O . ILE A 1 192 ? 9.965 -0.134 -17.097 1.00 98.69 192 ILE A O 1
ATOM 1530 N N . GLY A 1 193 ? 8.287 -0.710 -15.708 1.00 98.69 193 GLY A N 1
ATOM 1531 C CA . GLY A 1 193 ? 8.768 0.037 -14.559 1.00 98.69 193 GLY A CA 1
ATOM 1532 C C . GLY A 1 193 ? 9.802 -0.753 -13.771 1.00 98.69 193 GLY A C 1
ATOM 1533 O O . GLY A 1 193 ? 9.628 -1.951 -13.549 1.00 98.69 193 GLY A O 1
ATOM 1534 N N . ILE A 1 194 ? 10.834 -0.081 -13.267 1.00 98.81 194 ILE A N 1
ATOM 1535 C CA . ILE A 1 194 ? 11.734 -0.643 -12.252 1.00 98.81 194 ILE A CA 1
ATOM 1536 C C . ILE A 1 194 ? 11.763 0.295 -11.049 1.00 98.81 194 ILE A C 1
ATOM 1538 O O . ILE A 1 194 ? 12.065 1.480 -11.191 1.00 98.81 194 ILE A O 1
ATOM 1542 N N . ASN A 1 195 ? 11.463 -0.235 -9.863 1.00 98.38 195 ASN A N 1
ATOM 1543 C CA . ASN A 1 195 ? 11.606 0.472 -8.594 1.00 98.38 195 ASN A CA 1
ATOM 1544 C C . ASN A 1 195 ? 12.612 -0.266 -7.689 1.00 98.38 195 ASN A C 1
ATOM 1546 O O . ASN A 1 195 ? 12.283 -1.315 -7.129 1.00 98.38 195 ASN A O 1
ATOM 1550 N N . PRO A 1 196 ? 13.842 0.249 -7.510 1.00 97.31 196 PRO A N 1
ATOM 1551 C CA . PRO A 1 196 ? 14.857 -0.413 -6.689 1.00 97.31 196 PRO A CA 1
ATOM 1552 C C . PRO A 1 196 ? 14.678 -0.148 -5.183 1.00 97.31 196 PRO A C 1
ATOM 1554 O O . PRO A 1 196 ? 15.471 -0.619 -4.363 1.00 97.31 196 PRO A O 1
ATOM 1557 N N . GLY A 1 197 ? 13.688 0.664 -4.805 1.00 93.38 197 GLY A N 1
ATOM 1558 C CA . GLY A 1 197 ? 13.446 1.078 -3.433 1.00 93.38 197 GLY A CA 1
ATOM 1559 C C . GLY A 1 197 ? 12.941 -0.065 -2.557 1.00 93.38 197 GLY A C 1
ATOM 1560 O O . GLY A 1 197 ? 12.204 -0.950 -2.991 1.00 93.38 197 GLY A O 1
ATOM 1561 N N . ALA A 1 198 ? 13.317 -0.030 -1.280 1.00 91.81 198 ALA A N 1
ATOM 1562 C CA . ALA A 1 198 ? 12.759 -0.917 -0.265 1.00 91.81 198 ALA A CA 1
ATOM 1563 C C . ALA A 1 198 ? 12.847 -0.267 1.116 1.00 91.81 198 ALA A C 1
ATOM 1565 O O . ALA A 1 198 ? 13.800 0.456 1.418 1.00 91.81 198 ALA A O 1
ATOM 1566 N N . GLY A 1 199 ? 11.876 -0.571 1.983 1.00 85.19 199 GLY A N 1
ATOM 1567 C CA . GLY A 1 199 ? 11.770 0.050 3.310 1.00 85.19 199 GLY A CA 1
ATOM 1568 C C . GLY A 1 199 ? 12.918 -0.277 4.275 1.00 85.19 199 GLY A C 1
ATOM 1569 O O . GLY A 1 199 ? 13.079 0.413 5.278 1.00 85.19 199 GLY A O 1
ATOM 1570 N N . PHE A 1 200 ? 13.714 -1.309 3.980 1.00 88.19 200 PHE A N 1
ATOM 1571 C CA . PHE A 1 200 ? 14.881 -1.719 4.760 1.00 88.19 200 PHE A CA 1
ATOM 1572 C C . PHE A 1 200 ? 16.032 -2.080 3.825 1.00 88.19 200 PHE A C 1
ATOM 1574 O O . PHE A 1 200 ? 15.800 -2.685 2.782 1.00 88.19 200 PHE A O 1
ATOM 1581 N N . ALA A 1 201 ? 17.269 -1.776 4.227 1.00 90.50 201 ALA A N 1
ATOM 1582 C CA . ALA A 1 201 ? 18.462 -2.095 3.439 1.00 90.50 201 ALA A CA 1
ATOM 1583 C C . ALA A 1 201 ? 18.578 -3.598 3.128 1.00 90.50 201 ALA A C 1
ATOM 1585 O O . ALA A 1 201 ? 18.935 -3.971 2.021 1.00 90.50 201 ALA A O 1
ATOM 1586 N N . THR A 1 202 ? 18.183 -4.467 4.063 1.00 91.25 202 THR A N 1
ATOM 1587 C CA . THR A 1 202 ? 18.202 -5.930 3.884 1.00 91.25 202 THR A CA 1
ATOM 1588 C C . THR A 1 202 ? 17.215 -6.448 2.836 1.00 91.25 202 THR A C 1
ATOM 1590 O O . THR A 1 202 ? 17.325 -7.598 2.426 1.00 91.25 202 THR A O 1
ATOM 1593 N N . LYS A 1 203 ? 16.247 -5.626 2.414 1.00 92.69 203 LYS A N 1
ATOM 1594 C CA . LYS A 1 203 ? 15.291 -5.944 1.344 1.00 92.69 203 LYS A CA 1
ATOM 1595 C C . LYS A 1 203 ? 15.720 -5.403 -0.021 1.00 92.69 203 LYS A C 1
ATOM 1597 O O . LYS A 1 203 ? 15.026 -5.653 -0.997 1.00 92.69 203 LYS A O 1
ATOM 1602 N N . GLN A 1 204 ? 16.793 -4.616 -0.087 1.00 93.44 204 GLN A N 1
ATOM 1603 C CA . GLN A 1 204 ? 17.246 -4.005 -1.334 1.00 93.44 204 GLN A CA 1
ATOM 1604 C C . GLN A 1 204 ? 18.081 -5.008 -2.125 1.00 93.44 204 GLN A C 1
ATOM 1606 O O . GLN A 1 204 ? 18.979 -5.649 -1.579 1.00 93.44 204 GLN A O 1
ATOM 1611 N N . TRP A 1 205 ? 17.783 -5.124 -3.416 1.00 96.06 205 TRP A N 1
ATOM 1612 C CA . TRP A 1 205 ? 18.609 -5.866 -4.360 1.00 96.06 205 TRP A CA 1
ATOM 1613 C C . TRP A 1 205 ? 19.706 -4.970 -4.944 1.00 96.06 205 TRP A C 1
ATOM 1615 O O . TRP A 1 205 ? 19.574 -3.743 -4.952 1.00 96.06 205 TRP A O 1
ATOM 1625 N N . GLU A 1 206 ? 20.809 -5.560 -5.406 1.00 96.56 206 GLU A N 1
ATOM 1626 C CA . GLU A 1 206 ? 21.952 -4.779 -5.880 1.00 96.56 206 GLU A CA 1
ATOM 1627 C C . GLU A 1 206 ? 21.623 -3.985 -7.158 1.00 96.56 206 GLU A C 1
ATOM 1629 O O . GLU A 1 206 ? 21.086 -4.523 -8.128 1.00 96.56 206 GLU A O 1
ATOM 1634 N N . LEU A 1 207 ? 21.994 -2.698 -7.181 1.00 98.25 207 LEU A N 1
ATOM 1635 C CA . LEU A 1 207 ? 21.656 -1.773 -8.273 1.00 98.25 207 LEU A CA 1
ATOM 1636 C C . LEU A 1 207 ? 22.247 -2.204 -9.625 1.00 98.25 207 LEU A C 1
ATOM 1638 O O . LEU A 1 207 ? 21.565 -2.122 -10.643 1.00 98.25 207 LEU A O 1
ATOM 1642 N N . ASP A 1 208 ? 23.464 -2.751 -9.639 1.00 98.31 208 ASP A N 1
ATOM 1643 C CA . ASP A 1 208 ? 24.091 -3.246 -10.875 1.00 98.31 208 ASP A CA 1
ATOM 1644 C C . ASP A 1 208 ? 23.325 -4.433 -11.477 1.00 98.31 208 ASP A C 1
ATOM 1646 O O . ASP A 1 208 ? 23.292 -4.615 -12.695 1.00 98.31 208 ASP A O 1
ATOM 1650 N N . ARG A 1 209 ? 22.651 -5.230 -10.637 1.00 98.25 209 ARG A N 1
ATOM 1651 C CA . ARG A 1 209 ? 21.805 -6.330 -11.110 1.00 98.25 209 ARG A CA 1
ATOM 1652 C C . ARG A 1 209 ? 20.487 -5.821 -11.684 1.00 98.25 209 ARG A C 1
ATOM 1654 O O . ARG A 1 209 ? 20.027 -6.377 -12.678 1.00 98.25 209 ARG A O 1
ATOM 1661 N N . PHE A 1 210 ? 19.923 -4.744 -11.128 1.00 98.62 210 PHE A N 1
ATOM 1662 C CA . PHE A 1 210 ? 18.802 -4.043 -11.761 1.00 98.62 210 PHE A CA 1
ATOM 1663 C C . PHE A 1 210 ? 19.188 -3.477 -13.129 1.00 98.62 210 PHE A C 1
ATOM 1665 O O . PHE A 1 210 ? 18.430 -3.660 -14.076 1.00 98.62 210 PHE A O 1
ATOM 1672 N N . ALA A 1 211 ? 20.365 -2.856 -13.258 1.00 98.75 211 ALA A N 1
ATOM 1673 C CA . ALA A 1 211 ? 20.854 -2.353 -14.543 1.00 98.75 211 ALA A CA 1
ATOM 1674 C C . ALA A 1 211 ? 21.027 -3.486 -15.569 1.00 98.75 211 ALA A C 1
ATOM 1676 O O . ALA A 1 211 ? 20.535 -3.385 -16.691 1.00 98.75 211 ALA A O 1
ATOM 1677 N N . ASN A 1 212 ? 21.639 -4.606 -15.165 1.00 98.62 212 ASN A N 1
ATOM 1678 C CA . ASN A 1 212 ? 21.777 -5.772 -16.037 1.00 98.62 212 ASN A CA 1
ATOM 1679 C C . ASN A 1 212 ? 20.418 -6.353 -16.459 1.00 98.62 212 ASN A C 1
ATOM 1681 O O . ASN A 1 212 ? 20.226 -6.676 -17.629 1.00 98.62 212 ASN A O 1
ATOM 1685 N N . LEU A 1 213 ? 19.466 -6.461 -15.529 1.00 98.62 213 LEU A N 1
ATOM 1686 C CA . LEU A 1 213 ? 18.110 -6.913 -15.834 1.00 98.62 213 LEU A CA 1
ATOM 1687 C C . LEU A 1 213 ? 17.413 -5.968 -16.823 1.00 98.62 213 LEU A C 1
ATOM 1689 O O . LEU A 1 213 ? 16.819 -6.432 -17.792 1.00 98.62 213 LEU A O 1
ATOM 1693 N N . ALA A 1 214 ? 17.512 -4.658 -16.600 1.00 98.69 214 ALA A N 1
ATOM 1694 C CA . ALA A 1 214 ? 16.925 -3.636 -17.458 1.00 98.69 214 ALA A CA 1
ATOM 1695 C C . ALA A 1 214 ? 17.483 -3.690 -18.890 1.00 98.69 214 ALA A C 1
ATOM 1697 O O . ALA A 1 214 ? 16.716 -3.643 -19.853 1.00 98.69 214 ALA A O 1
ATOM 1698 N N . ASP A 1 215 ? 18.801 -3.867 -19.033 1.00 98.75 215 ASP A N 1
ATOM 1699 C CA . ASP A 1 215 ? 19.454 -4.047 -20.333 1.00 98.75 215 ASP A CA 1
ATOM 1700 C C . ASP A 1 215 ? 18.920 -5.273 -21.072 1.00 98.75 215 ASP A C 1
ATOM 1702 O O . ASP A 1 215 ? 18.617 -5.192 -22.262 1.00 98.75 215 ASP A O 1
ATOM 1706 N N . ARG A 1 216 ? 18.774 -6.403 -20.370 1.00 98.62 216 ARG A N 1
ATOM 1707 C CA . ARG A 1 216 ? 18.248 -7.642 -20.958 1.00 98.62 216 ARG A CA 1
ATOM 1708 C C . ARG A 1 216 ? 16.791 -7.497 -21.373 1.00 98.62 216 ARG A C 1
ATOM 1710 O O . ARG A 1 216 ? 16.438 -7.882 -22.478 1.00 98.62 216 ARG A O 1
ATOM 1717 N N . ILE A 1 217 ? 15.956 -6.881 -20.538 1.00 98.38 217 ILE A N 1
ATOM 1718 C CA . ILE A 1 217 ? 14.556 -6.595 -20.876 1.00 98.38 217 ILE A CA 1
ATOM 1719 C C . ILE A 1 217 ? 14.468 -5.727 -22.140 1.00 98.38 217 ILE A C 1
ATOM 1721 O O . ILE A 1 217 ? 13.678 -6.011 -23.041 1.00 98.38 217 ILE A O 1
ATOM 1725 N N . SER A 1 218 ? 15.288 -4.682 -22.235 1.00 98.12 218 SER A N 1
ATOM 1726 C CA . SER A 1 218 ? 15.261 -3.786 -23.390 1.00 98.12 218 SER A CA 1
ATOM 1727 C C . SER A 1 218 ? 15.802 -4.451 -24.663 1.00 98.12 218 SER A C 1
ATOM 1729 O O . SER A 1 218 ? 15.163 -4.372 -25.713 1.00 98.12 218 SER A O 1
ATOM 1731 N N . ALA A 1 219 ? 16.935 -5.157 -24.572 1.00 98.19 219 ALA A N 1
ATOM 1732 C CA . ALA A 1 219 ? 17.617 -5.750 -25.723 1.00 98.19 219 ALA A CA 1
ATOM 1733 C C . ALA A 1 219 ? 17.003 -7.077 -26.200 1.00 98.19 219 ALA A C 1
ATOM 1735 O O . ALA A 1 219 ? 16.905 -7.300 -27.404 1.00 98.19 219 ALA A O 1
ATOM 1736 N N . GLU A 1 220 ? 16.612 -7.962 -25.278 1.00 98.19 220 GLU A N 1
ATOM 1737 C CA . GLU A 1 220 ? 16.104 -9.306 -25.598 1.00 98.19 220 GLU A CA 1
ATOM 1738 C C . GLU A 1 220 ? 14.589 -9.297 -25.835 1.00 98.19 220 GLU A C 1
ATOM 1740 O O . GLU A 1 220 ? 14.096 -10.062 -26.660 1.00 98.19 220 GLU A O 1
ATOM 1745 N N . LEU A 1 221 ? 13.846 -8.442 -25.120 1.00 97.56 221 LEU A N 1
ATOM 1746 C CA . LEU A 1 221 ? 12.379 -8.447 -25.137 1.00 97.56 221 LEU A CA 1
ATOM 1747 C C . LEU A 1 221 ? 11.767 -7.200 -25.792 1.00 97.56 221 LEU A C 1
ATOM 1749 O O . LEU A 1 221 ? 10.566 -7.177 -26.050 1.00 97.56 221 LEU A O 1
ATOM 1753 N N . GLY A 1 222 ? 12.567 -6.167 -26.075 1.00 97.00 222 GLY A N 1
ATOM 1754 C CA . GLY A 1 222 ? 12.110 -4.981 -26.797 1.00 97.00 222 GLY A CA 1
ATOM 1755 C C . GLY A 1 222 ? 11.220 -4.040 -25.983 1.00 97.00 222 GLY A C 1
ATOM 1756 O O . GLY A 1 222 ? 10.422 -3.324 -26.576 1.00 97.00 222 GLY A O 1
ATOM 1757 N N . TYR A 1 223 ? 11.337 -3.998 -24.655 1.00 98.31 223 TYR A N 1
ATOM 1758 C CA . TYR A 1 223 ? 10.560 -3.070 -23.818 1.00 98.31 223 TYR A CA 1
ATOM 1759 C C . TYR A 1 223 ? 11.325 -1.773 -23.524 1.00 98.31 223 TYR A C 1
ATOM 1761 O O . TYR A 1 223 ? 12.559 -1.746 -23.472 1.00 98.31 223 TYR A O 1
ATOM 1769 N N . SER A 1 224 ? 10.581 -0.693 -23.289 1.00 98.56 224 SER A N 1
ATOM 1770 C CA . SER A 1 224 ? 11.132 0.554 -22.746 1.00 98.56 224 SER A CA 1
ATOM 1771 C C . SER A 1 224 ? 11.253 0.458 -21.225 1.00 98.56 224 SER A C 1
ATOM 1773 O O . SER A 1 224 ? 10.364 -0.084 -20.570 1.00 98.56 224 SER A O 1
ATOM 1775 N N . ILE A 1 225 ? 12.326 1.005 -20.648 1.00 98.75 225 ILE A N 1
ATOM 1776 C CA . ILE A 1 225 ? 12.560 0.980 -19.197 1.00 98.75 225 ILE A CA 1
ATOM 1777 C C . ILE A 1 225 ? 12.282 2.351 -18.586 1.00 98.75 225 ILE A C 1
ATOM 1779 O O . ILE A 1 225 ? 12.975 3.318 -18.905 1.00 98.75 225 ILE A O 1
ATOM 1783 N N . LEU A 1 226 ? 11.328 2.414 -17.656 1.00 98.81 226 LEU A N 1
ATOM 1784 C CA . LEU A 1 226 ? 11.086 3.589 -16.819 1.00 98.81 226 LEU A CA 1
ATOM 1785 C C . LEU A 1 226 ? 11.519 3.308 -15.375 1.00 98.81 226 LEU A C 1
ATOM 1787 O O . LEU A 1 226 ? 10.927 2.490 -14.671 1.00 98.81 226 LEU A O 1
ATOM 1791 N N . LEU A 1 227 ? 12.553 4.002 -14.914 1.00 98.81 227 LEU A N 1
ATOM 1792 C CA . LEU A 1 227 ? 13.041 3.914 -13.544 1.00 98.81 227 LEU A CA 1
ATOM 1793 C C . LEU A 1 227 ? 12.208 4.831 -12.642 1.00 98.81 227 LEU A C 1
ATOM 1795 O O . LEU A 1 227 ? 12.137 6.041 -12.860 1.00 98.81 227 LEU A O 1
ATOM 1799 N N . THR A 1 228 ? 11.594 4.260 -11.610 1.00 98.56 228 THR A N 1
ATOM 1800 C CA . THR A 1 228 ? 10.794 4.987 -10.612 1.00 98.56 228 THR A CA 1
ATOM 1801 C C . THR A 1 228 ? 11.457 4.924 -9.244 1.00 98.56 228 THR A C 1
ATOM 1803 O O . THR A 1 228 ? 12.220 4.004 -8.950 1.00 98.56 228 THR A O 1
ATOM 1806 N N . TRP A 1 229 ? 11.182 5.909 -8.394 1.00 97.75 229 TRP A N 1
ATOM 1807 C CA . TRP A 1 229 ? 11.874 6.067 -7.119 1.00 97.75 229 TRP A CA 1
ATOM 1808 C C . TRP A 1 229 ? 10.994 6.788 -6.095 1.00 97.75 229 TRP A C 1
ATOM 1810 O O . TRP A 1 229 ? 10.083 7.531 -6.453 1.00 97.75 229 TRP A O 1
ATOM 1820 N N . GLY A 1 230 ? 11.239 6.524 -4.809 1.00 94.06 230 GLY A N 1
ATOM 1821 C CA . GLY A 1 230 ? 10.591 7.222 -3.700 1.00 94.06 230 GLY A CA 1
ATOM 1822 C C . GLY A 1 230 ? 11.465 8.340 -3.115 1.00 94.06 230 GLY A C 1
ATOM 1823 O O . GLY A 1 230 ? 12.643 8.448 -3.447 1.00 94.06 230 GLY A O 1
ATOM 1824 N N . PRO A 1 231 ? 10.942 9.164 -2.192 1.00 91.88 231 PRO A N 1
ATOM 1825 C CA . PRO A 1 231 ? 11.683 10.292 -1.623 1.00 91.88 231 PRO A CA 1
ATOM 1826 C C . PRO A 1 231 ? 13.082 9.915 -1.104 1.00 91.88 231 PRO A C 1
ATOM 1828 O O . PRO A 1 231 ? 13.215 9.061 -0.226 1.00 91.88 231 PRO A O 1
ATOM 1831 N N . GLY A 1 232 ? 14.117 10.587 -1.619 1.00 93.50 232 GLY A N 1
ATOM 1832 C CA . GLY A 1 232 ? 15.520 10.354 -1.249 1.00 93.50 232 GLY A CA 1
ATOM 1833 C C . GLY A 1 232 ? 16.201 9.176 -1.958 1.00 93.50 232 GLY A C 1
ATOM 1834 O O . GLY A 1 232 ? 17.318 8.825 -1.589 1.00 93.50 232 GLY A O 1
ATOM 1835 N N . GLU A 1 233 ? 15.556 8.561 -2.954 1.00 96.25 233 GLU A N 1
ATOM 1836 C CA . GLU A 1 233 ? 16.090 7.400 -3.686 1.00 96.25 233 GLU A CA 1
ATOM 1837 C C . GLU A 1 233 ? 16.501 7.703 -5.138 1.00 96.25 233 GLU A C 1
ATOM 1839 O O . GLU A 1 233 ? 16.895 6.789 -5.858 1.00 96.25 233 GLU A O 1
ATOM 1844 N N . GLU A 1 234 ? 16.466 8.969 -5.562 1.00 97.19 234 GLU A N 1
ATOM 1845 C CA . GLU A 1 234 ? 16.832 9.410 -6.920 1.00 97.19 234 GLU A CA 1
ATOM 1846 C C . GLU A 1 234 ? 18.241 8.953 -7.328 1.00 97.19 234 GLU A C 1
ATOM 1848 O O . GLU A 1 234 ? 18.451 8.421 -8.416 1.00 97.19 234 GLU A O 1
ATOM 1853 N N . SER A 1 235 ? 19.207 9.051 -6.411 1.00 97.62 235 SER A N 1
ATOM 1854 C CA . SER A 1 235 ? 20.586 8.623 -6.665 1.00 97.62 235 SER A CA 1
ATOM 1855 C C . SER A 1 235 ? 20.698 7.144 -7.046 1.00 97.62 235 SER A C 1
ATOM 1857 O O . SER A 1 235 ? 21.580 6.782 -7.826 1.00 97.62 235 SER A O 1
ATOM 1859 N N . LYS A 1 236 ? 19.789 6.286 -6.559 1.00 97.81 236 LYS A N 1
ATOM 1860 C CA . LYS A 1 236 ? 19.776 4.856 -6.896 1.00 97.81 236 LYS A CA 1
ATOM 1861 C C . LYS A 1 236 ? 19.398 4.634 -8.355 1.00 97.81 236 LYS A C 1
ATOM 1863 O O . LYS A 1 236 ? 20.055 3.857 -9.042 1.00 97.81 236 LYS A O 1
ATOM 1868 N N . VAL A 1 237 ? 18.351 5.308 -8.834 1.00 98.44 237 VAL A N 1
ATOM 1869 C CA . VAL A 1 237 ? 17.923 5.181 -10.236 1.00 98.44 237 VAL A CA 1
ATOM 1870 C C . VAL A 1 237 ? 18.886 5.884 -11.185 1.00 98.44 237 VAL A C 1
ATOM 1872 O O . VAL A 1 237 ? 19.114 5.380 -12.280 1.00 98.44 237 VAL A O 1
ATOM 1875 N N . GLN A 1 238 ? 19.539 6.964 -10.745 1.00 98.50 238 GLN A N 1
ATOM 1876 C CA . GLN A 1 238 ? 20.627 7.589 -11.496 1.00 98.50 238 GLN A CA 1
ATOM 1877 C C . GLN A 1 238 ? 21.795 6.613 -11.691 1.00 98.50 238 GLN A C 1
ATOM 1879 O O . GLN A 1 238 ? 22.305 6.473 -12.799 1.00 98.50 238 GLN A O 1
ATOM 1884 N N . GLN A 1 239 ? 22.191 5.897 -10.630 1.00 98.56 239 GLN A N 1
ATOM 1885 C CA . GLN A 1 239 ? 23.238 4.878 -10.714 1.00 98.56 239 GLN A CA 1
ATOM 1886 C C . GLN A 1 239 ? 22.840 3.747 -11.669 1.00 98.56 239 GLN A C 1
ATOM 1888 O O . GLN A 1 239 ? 23.636 3.394 -12.532 1.00 98.56 239 GLN A O 1
ATOM 1893 N N . ILE A 1 240 ? 21.613 3.222 -11.566 1.00 98.75 240 ILE A N 1
ATOM 1894 C CA . ILE A 1 240 ? 21.114 2.195 -12.495 1.00 98.75 240 ILE A CA 1
ATOM 1895 C C . ILE A 1 240 ? 21.191 2.702 -13.939 1.00 98.75 240 ILE A C 1
ATOM 1897 O O . ILE A 1 240 ? 21.787 2.035 -14.780 1.00 98.75 240 ILE A O 1
ATOM 1901 N N . SER A 1 241 ? 20.647 3.892 -14.213 1.00 98.69 241 SER A N 1
ATOM 1902 C CA . SER A 1 241 ? 20.645 4.492 -15.551 1.00 98.69 241 SER A CA 1
ATOM 1903 C C . SER A 1 241 ? 22.054 4.680 -16.116 1.00 98.69 241 SER A C 1
ATOM 1905 O O . SER A 1 241 ? 22.241 4.498 -17.313 1.00 98.69 241 SER A O 1
ATOM 1907 N N . ASN A 1 242 ? 23.030 5.045 -15.279 1.00 98.50 242 ASN A N 1
ATOM 1908 C CA . ASN A 1 242 ? 24.422 5.235 -15.696 1.00 98.50 242 ASN A CA 1
ATOM 1909 C C . ASN A 1 242 ? 25.152 3.907 -15.958 1.00 98.50 242 ASN A C 1
ATOM 1911 O O . ASN A 1 242 ? 26.092 3.877 -16.748 1.00 98.50 242 ASN A O 1
ATOM 1915 N N . THR A 1 243 ? 24.749 2.825 -15.286 1.00 98.62 243 THR A N 1
ATOM 1916 C CA . THR A 1 243 ? 25.324 1.482 -15.474 1.00 98.62 243 THR A CA 1
ATOM 1917 C C . THR A 1 243 ? 24.718 0.755 -16.681 1.00 98.62 243 THR A C 1
ATOM 1919 O O . THR A 1 243 ? 25.371 -0.114 -17.263 1.00 98.62 243 THR A O 1
ATOM 1922 N N . MET A 1 244 ? 23.482 1.087 -17.062 1.00 98.56 244 MET A N 1
ATOM 1923 C CA . MET A 1 244 ? 22.803 0.499 -18.220 1.00 98.56 244 MET A CA 1
ATOM 1924 C C . MET A 1 244 ? 23.515 0.814 -19.540 1.00 98.56 244 MET A C 1
ATOM 1926 O O . MET A 1 244 ? 24.068 1.894 -19.746 1.00 98.56 244 MET A O 1
ATOM 1930 N N . LYS A 1 245 ? 23.445 -0.138 -20.469 1.00 98.31 245 LYS A N 1
ATOM 1931 C CA . LYS A 1 245 ? 23.895 0.013 -21.860 1.00 98.31 245 LYS A CA 1
ATOM 1932 C C . LYS A 1 245 ? 22.758 0.443 -22.784 1.00 98.31 245 LYS A C 1
ATOM 1934 O O . LYS A 1 245 ? 23.011 1.079 -23.804 1.00 98.31 245 LYS A O 1
ATOM 1939 N N . GLN A 1 246 ? 21.526 0.056 -22.460 1.00 97.75 246 GLN A N 1
ATOM 1940 C CA . GLN A 1 246 ? 20.325 0.428 -23.202 1.00 97.75 246 GLN A CA 1
ATOM 1941 C C . GLN A 1 246 ? 19.752 1.751 -22.688 1.00 97.75 246 GLN A C 1
ATOM 1943 O O . GLN A 1 246 ? 19.968 2.146 -21.540 1.00 97.75 246 GLN A O 1
ATOM 1948 N N . LYS A 1 247 ? 18.985 2.445 -23.537 1.00 97.44 247 LYS A N 1
ATOM 1949 C CA . LYS A 1 247 ? 18.299 3.679 -23.138 1.00 97.44 247 LYS A CA 1
ATOM 1950 C C . LYS A 1 247 ? 17.258 3.373 -22.055 1.00 97.44 247 LYS A C 1
ATOM 1952 O O . LYS A 1 247 ? 16.443 2.464 -22.205 1.00 97.44 247 LYS A O 1
ATOM 1957 N N . SER A 1 248 ? 17.255 4.178 -20.999 1.00 98.12 248 SER A N 1
ATOM 1958 C CA . SER A 1 248 ? 16.198 4.215 -19.989 1.00 98.12 248 SER A CA 1
ATOM 1959 C C . SER A 1 248 ? 15.697 5.642 -19.795 1.00 98.12 248 SER A C 1
ATOM 1961 O O . SER A 1 248 ? 16.330 6.609 -20.224 1.00 98.12 248 SER A O 1
ATOM 1963 N N . TRP A 1 249 ? 14.535 5.762 -19.162 1.00 98.56 249 TRP A N 1
ATOM 1964 C CA . TRP A 1 249 ? 13.968 7.027 -18.713 1.00 98.56 249 TRP A CA 1
ATOM 1965 C C . TRP A 1 249 ? 13.869 7.006 -17.193 1.00 98.56 249 TRP A C 1
ATOM 1967 O O . TRP A 1 249 ? 13.601 5.963 -16.598 1.00 98.56 249 TRP A O 1
ATOM 1977 N N . ILE A 1 250 ? 14.064 8.15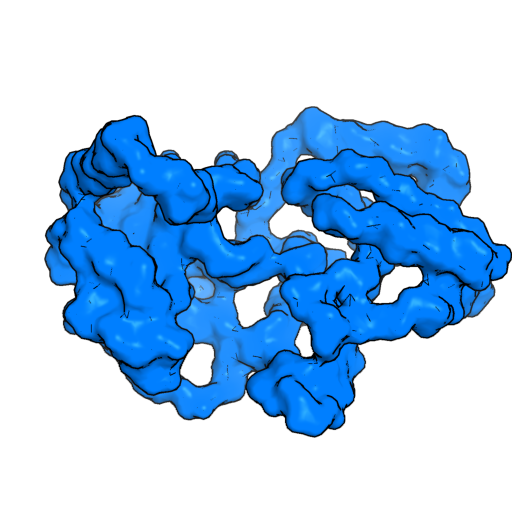9 -16.563 1.00 98.56 250 ILE A N 1
ATOM 1978 C CA . ILE A 1 250 ? 13.896 8.327 -15.119 1.00 98.56 250 ILE A CA 1
ATOM 1979 C C . ILE A 1 250 ? 12.617 9.129 -14.895 1.00 98.56 250 ILE A C 1
ATOM 1981 O O . ILE A 1 250 ? 12.419 10.179 -15.507 1.00 98.56 250 ILE A O 1
ATOM 1985 N N . ALA A 1 251 ? 11.735 8.620 -14.039 1.00 98.25 251 ALA A N 1
ATOM 1986 C CA . ALA A 1 251 ? 10.533 9.335 -13.639 1.00 98.25 251 ALA A CA 1
ATOM 1987 C C . ALA A 1 251 ? 10.898 10.627 -12.882 1.00 98.25 251 ALA A C 1
ATOM 1989 O O . ALA A 1 251 ? 11.884 10.639 -12.138 1.00 98.25 251 ALA A O 1
ATOM 1990 N N . PRO A 1 252 ? 10.105 11.704 -13.012 1.00 97.00 252 PRO A N 1
ATOM 1991 C CA . PRO A 1 252 ? 10.300 12.904 -12.208 1.00 97.00 252 PRO A CA 1
ATOM 1992 C C . PRO A 1 252 ? 10.029 12.608 -10.721 1.00 97.00 252 PRO A C 1
ATOM 1994 O O . PRO A 1 252 ? 9.489 11.547 -10.385 1.00 97.00 252 PRO A O 1
ATOM 1997 N N . PRO A 1 253 ? 10.340 13.545 -9.809 1.00 97.00 253 PRO A N 1
ATOM 1998 C CA . PRO A 1 253 ? 9.819 13.486 -8.450 1.00 97.00 253 PRO A CA 1
ATOM 1999 C C . PRO A 1 253 ? 8.290 13.374 -8.477 1.00 97.00 253 PRO A C 1
ATOM 2001 O O . PRO A 1 253 ? 7.626 14.130 -9.186 1.00 97.00 253 PRO A O 1
ATOM 2004 N N . THR A 1 254 ? 7.739 12.434 -7.709 1.00 96.75 254 THR A N 1
ATOM 2005 C CA . THR A 1 254 ? 6.298 12.153 -7.681 1.00 96.75 254 THR A CA 1
ATOM 2006 C C . THR A 1 254 ? 5.747 12.148 -6.261 1.00 96.75 254 THR A C 1
ATOM 2008 O O . THR A 1 254 ? 6.391 11.718 -5.300 1.00 96.75 254 THR A O 1
ATOM 2011 N N . THR A 1 255 ? 4.510 12.609 -6.137 1.00 96.44 255 THR A N 1
ATOM 2012 C CA . THR A 1 255 ? 3.601 12.256 -5.048 1.00 96.44 255 THR A CA 1
ATOM 2013 C C . THR A 1 255 ? 3.150 10.799 -5.185 1.00 96.44 255 THR A C 1
ATOM 2015 O O . THR A 1 255 ? 3.371 10.139 -6.203 1.00 96.44 255 THR A O 1
ATOM 2018 N N . ILE A 1 256 ? 2.473 10.273 -4.160 1.00 95.56 256 ILE A N 1
ATOM 2019 C CA . ILE A 1 256 ? 1.930 8.910 -4.214 1.00 95.56 256 ILE A CA 1
ATOM 2020 C C . ILE A 1 256 ? 0.931 8.777 -5.371 1.00 95.56 256 ILE A C 1
ATOM 2022 O O . ILE A 1 256 ? 1.054 7.835 -6.151 1.00 95.56 256 ILE A O 1
ATOM 2026 N N . LEU A 1 257 ? 0.005 9.727 -5.535 1.00 96.62 257 LEU A N 1
ATOM 2027 C CA . LEU A 1 257 ? -0.993 9.688 -6.609 1.00 96.62 257 LEU A CA 1
ATOM 2028 C C . LEU A 1 257 ? -0.356 9.759 -8.003 1.00 96.62 257 LEU A C 1
ATOM 2030 O O . LEU A 1 257 ? -0.725 8.986 -8.884 1.00 96.62 257 LEU A O 1
ATOM 2034 N N . GLU A 1 258 ? 0.655 10.608 -8.193 1.00 97.50 258 GLU A N 1
ATOM 2035 C CA . GLU A 1 258 ? 1.390 10.667 -9.463 1.00 97.50 258 GLU A CA 1
ATOM 2036 C C . GLU A 1 258 ? 2.128 9.355 -9.752 1.00 97.50 258 GLU A C 1
ATOM 2038 O O . GLU A 1 258 ? 2.135 8.898 -10.893 1.00 97.50 258 GLU A O 1
ATOM 2043 N N . SER A 1 259 ? 2.690 8.693 -8.732 1.00 97.31 259 SER A N 1
ATOM 2044 C CA . SER A 1 259 ? 3.320 7.378 -8.922 1.00 97.31 259 SER A CA 1
ATOM 2045 C C . SER A 1 259 ? 2.311 6.310 -9.364 1.00 97.31 259 SER A C 1
ATOM 2047 O O . SER A 1 259 ? 2.608 5.530 -10.265 1.00 97.31 259 SER A O 1
ATOM 2049 N N . ILE A 1 260 ? 1.092 6.321 -8.809 1.00 97.50 260 ILE A N 1
ATOM 2050 C CA . ILE A 1 260 ? -0.007 5.431 -9.222 1.00 97.50 260 ILE A CA 1
ATOM 2051 C C . ILE A 1 260 ? -0.380 5.703 -10.686 1.00 97.50 260 ILE A C 1
ATOM 2053 O O . ILE A 1 260 ? -0.522 4.761 -11.467 1.00 97.50 260 ILE A O 1
ATOM 2057 N N . ALA A 1 261 ? -0.478 6.976 -11.082 1.00 97.88 261 ALA A N 1
ATOM 2058 C CA . ALA A 1 261 ? -0.776 7.366 -12.459 1.00 97.88 261 ALA A CA 1
ATOM 2059 C C . ALA A 1 261 ? 0.337 6.974 -13.446 1.00 97.88 261 ALA A C 1
ATOM 2061 O O . ALA A 1 261 ? 0.047 6.668 -14.603 1.00 97.88 261 ALA A O 1
ATOM 2062 N N . LEU A 1 262 ? 1.604 6.947 -13.017 1.00 98.00 262 LEU A N 1
ATOM 2063 C CA . LEU A 1 262 ? 2.694 6.385 -13.822 1.00 98.00 262 LEU A CA 1
ATOM 2064 C C . LEU A 1 262 ? 2.568 4.860 -13.938 1.00 98.00 262 LEU A C 1
ATOM 2066 O O . LEU A 1 262 ? 2.657 4.331 -15.045 1.00 98.00 262 LEU A O 1
ATOM 2070 N N . TYR A 1 263 ? 2.331 4.150 -12.826 1.00 98.12 263 TYR A N 1
ATOM 2071 C CA . TYR A 1 263 ? 2.224 2.684 -12.820 1.00 98.12 263 TYR A CA 1
ATOM 2072 C C . TYR A 1 263 ? 1.079 2.177 -13.697 1.00 98.12 263 TYR A C 1
ATOM 2074 O O . TYR A 1 263 ? 1.261 1.191 -14.406 1.00 98.12 263 TYR A O 1
ATOM 2082 N N . LYS A 1 264 ? -0.058 2.884 -13.739 1.00 97.06 264 LYS A N 1
ATOM 2083 C CA . LYS A 1 264 ? -1.185 2.560 -14.633 1.00 97.06 264 LYS A CA 1
ATOM 2084 C C . LYS A 1 264 ? -0.819 2.480 -16.118 1.00 97.06 264 LYS A C 1
ATOM 2086 O O . LYS A 1 264 ? -1.533 1.835 -16.880 1.00 97.06 264 LYS A O 1
ATOM 2091 N N . ARG A 1 265 ? 0.251 3.155 -16.543 1.00 96.75 265 ARG A N 1
ATOM 2092 C CA . ARG A 1 265 ? 0.705 3.199 -17.943 1.00 96.75 265 ARG A CA 1
ATOM 2093 C C . ARG A 1 265 ? 1.805 2.180 -18.246 1.00 96.75 265 ARG A C 1
ATOM 2095 O O . ARG A 1 265 ? 2.338 2.169 -19.353 1.00 96.75 265 ARG A O 1
ATOM 2102 N N . MET A 1 266 ? 2.170 1.346 -17.275 1.00 97.81 266 MET A N 1
ATOM 2103 C CA . MET A 1 266 ? 3.204 0.327 -17.425 1.00 97.81 266 MET A CA 1
ATOM 2104 C C . MET A 1 266 ? 2.587 -1.029 -17.759 1.00 97.81 266 MET A C 1
ATOM 2106 O O . MET A 1 266 ? 1.529 -1.391 -17.257 1.00 97.81 266 MET A O 1
ATOM 2110 N N . ALA A 1 267 ? 3.291 -1.808 -18.574 1.00 98.19 267 ALA A N 1
ATOM 2111 C CA . ALA A 1 267 ? 2.945 -3.195 -18.859 1.00 98.19 267 ALA A CA 1
ATOM 2112 C C . ALA A 1 267 ? 3.306 -4.132 -17.693 1.00 98.19 267 ALA A C 1
ATOM 2114 O O . ALA A 1 267 ? 2.687 -5.181 -17.533 1.00 98.19 267 ALA A O 1
ATOM 2115 N N . LEU A 1 268 ? 4.325 -3.772 -16.903 1.00 98.56 268 LEU A N 1
ATOM 2116 C CA . LEU A 1 268 ? 4.818 -4.556 -15.771 1.00 98.56 268 LEU A CA 1
ATOM 2117 C C . LEU A 1 268 ? 5.638 -3.672 -14.819 1.00 98.56 268 LEU A C 1
ATOM 2119 O O . LEU A 1 268 ? 6.336 -2.765 -15.278 1.00 98.56 268 LEU A O 1
ATOM 2123 N N . LEU A 1 269 ? 5.611 -3.965 -13.514 1.00 98.75 269 LEU A N 1
ATOM 2124 C CA . LEU A 1 269 ? 6.529 -3.377 -12.527 1.00 98.75 269 LEU A CA 1
ATOM 2125 C C . LEU A 1 269 ? 7.481 -4.433 -11.944 1.00 98.75 269 LEU A C 1
ATOM 2127 O O . LEU A 1 269 ? 7.046 -5.435 -11.375 1.00 98.75 269 LEU A O 1
ATOM 2131 N N . VAL A 1 270 ? 8.788 -4.173 -12.015 1.00 98.75 270 VAL A N 1
ATOM 2132 C CA . VAL A 1 270 ? 9.812 -4.908 -11.260 1.00 98.75 270 VAL A CA 1
ATOM 2133 C C . VAL A 1 270 ? 10.153 -4.132 -9.989 1.00 98.75 270 VAL A C 1
ATOM 2135 O O . VAL A 1 270 ? 10.539 -2.964 -10.061 1.00 98.75 270 VAL A O 1
ATOM 2138 N N . SER A 1 271 ? 10.025 -4.755 -8.817 1.00 97.75 271 SER A N 1
ATOM 2139 C CA . SER A 1 271 ? 10.264 -4.080 -7.531 1.00 97.75 271 SER A CA 1
ATOM 2140 C C . SER A 1 271 ? 10.762 -5.033 -6.443 1.00 97.75 271 SER A C 1
ATOM 2142 O O . SER A 1 271 ? 10.515 -6.234 -6.482 1.00 97.75 271 SER A O 1
ATOM 2144 N N . CYS A 1 272 ? 11.425 -4.497 -5.418 1.00 96.38 272 CYS A N 1
ATOM 2145 C CA . CYS A 1 272 ? 11.591 -5.208 -4.145 1.00 96.38 272 CYS A CA 1
ATOM 2146 C C . CYS A 1 272 ? 10.268 -5.218 -3.341 1.00 96.38 272 CYS A C 1
ATOM 2148 O O . CYS A 1 272 ? 9.293 -4.567 -3.730 1.00 96.38 272 CYS A O 1
ATOM 2150 N N . ASP A 1 273 ? 10.253 -5.892 -2.184 1.00 95.19 273 ASP A N 1
ATOM 2151 C CA . ASP A 1 273 ? 9.198 -5.773 -1.157 1.00 95.19 273 ASP A CA 1
ATOM 2152 C C . ASP A 1 273 ? 9.099 -4.320 -0.631 1.00 95.19 273 ASP A C 1
ATOM 2154 O O . ASP A 1 273 ? 9.856 -3.882 0.254 1.00 95.19 273 ASP A O 1
ATOM 2158 N N . SER A 1 274 ? 8.192 -3.548 -1.236 1.00 94.44 274 SER A N 1
ATOM 2159 C CA . SER A 1 274 ? 8.053 -2.105 -1.042 1.00 94.44 274 SER A CA 1
ATOM 2160 C C . SER A 1 274 ? 6.628 -1.609 -1.341 1.00 94.44 274 SER A C 1
ATOM 2162 O O . SER A 1 274 ? 5.802 -2.304 -1.921 1.00 94.44 274 SER A O 1
ATOM 2164 N N . GLY A 1 275 ? 6.316 -0.368 -0.950 1.00 95.94 275 GLY A N 1
ATOM 2165 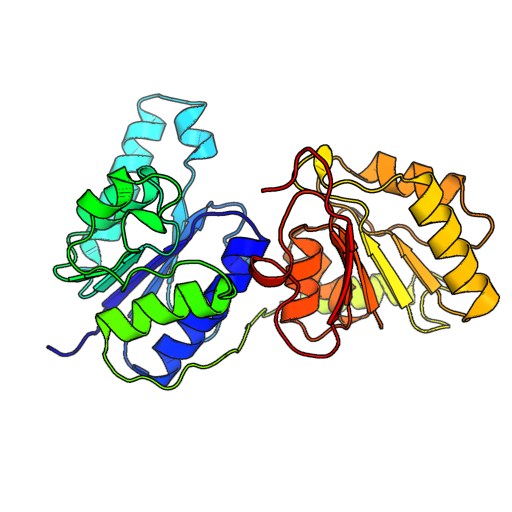C CA . GLY A 1 275 ? 5.021 0.261 -1.251 1.00 95.94 275 GLY A CA 1
ATOM 2166 C C . GLY A 1 275 ? 4.653 0.278 -2.748 1.00 95.94 275 GLY A C 1
ATOM 2167 O O . GLY A 1 275 ? 3.530 -0.113 -3.062 1.00 95.94 275 GLY A O 1
ATOM 2168 N N . PRO A 1 276 ? 5.568 0.680 -3.656 1.00 97.12 276 PRO A N 1
ATOM 2169 C CA . PRO A 1 276 ? 5.386 0.586 -5.107 1.00 97.12 276 PRO A CA 1
ATOM 2170 C C . PRO A 1 276 ? 4.867 -0.760 -5.619 1.00 97.12 276 PRO A C 1
ATOM 2172 O O . PRO A 1 276 ? 3.936 -0.773 -6.422 1.00 97.12 276 PRO A O 1
ATOM 2175 N N . LEU A 1 277 ? 5.401 -1.880 -5.114 1.00 98.00 277 LEU A N 1
ATOM 2176 C CA . LEU A 1 277 ? 4.940 -3.222 -5.484 1.00 98.00 277 LEU A CA 1
ATOM 2177 C C . LEU A 1 277 ? 3.435 -3.386 -5.238 1.00 98.00 277 LEU A C 1
ATOM 2179 O O . LEU A 1 277 ? 2.696 -3.824 -6.115 1.00 98.00 277 LEU A O 1
ATOM 2183 N N . HIS A 1 278 ? 2.980 -3.006 -4.045 1.00 97.88 278 HIS A N 1
ATOM 2184 C CA . HIS A 1 278 ? 1.581 -3.168 -3.653 1.00 97.88 278 HIS A CA 1
ATOM 2185 C C . HIS A 1 278 ? 0.651 -2.204 -4.386 1.00 97.88 278 HIS A C 1
ATOM 2187 O O . HIS A 1 278 ? -0.484 -2.572 -4.667 1.00 97.88 278 HIS A O 1
ATOM 2193 N N . LEU A 1 279 ? 1.122 -0.999 -4.726 1.00 97.75 279 LEU A N 1
ATOM 2194 C CA . LEU A 1 279 ? 0.361 -0.071 -5.564 1.00 97.75 279 LEU A CA 1
ATOM 2195 C C . LEU A 1 279 ? 0.130 -0.647 -6.963 1.00 97.75 279 LEU A C 1
ATOM 2197 O O . LEU A 1 279 ? -1.006 -0.657 -7.425 1.00 97.75 279 LEU A O 1
ATOM 2201 N N . ALA A 1 280 ? 1.176 -1.162 -7.615 1.00 97.88 280 ALA A N 1
ATOM 2202 C CA . ALA A 1 280 ? 1.039 -1.790 -8.928 1.00 97.88 280 ALA A CA 1
ATOM 2203 C C . ALA A 1 280 ? 0.112 -3.014 -8.881 1.00 97.88 280 ALA A C 1
ATOM 2205 O O . ALA A 1 280 ? -0.782 -3.129 -9.718 1.00 97.88 280 ALA A O 1
ATOM 2206 N N . ALA A 1 281 ? 0.255 -3.863 -7.858 1.00 97.94 281 ALA A N 1
ATOM 2207 C CA . ALA A 1 281 ? -0.615 -5.021 -7.670 1.00 97.94 281 ALA A CA 1
ATOM 2208 C C . ALA A 1 281 ? -2.091 -4.625 -7.495 1.00 97.94 281 ALA A C 1
ATOM 2210 O O . ALA A 1 281 ? -2.968 -5.169 -8.158 1.00 97.94 281 ALA A O 1
ATOM 2211 N N . ALA A 1 282 ? -2.370 -3.613 -6.669 1.00 97.19 282 ALA A N 1
ATOM 2212 C CA . ALA A 1 282 ? -3.721 -3.091 -6.467 1.00 97.19 282 ALA A CA 1
ATOM 2213 C C . ALA A 1 282 ? -4.349 -2.496 -7.740 1.00 97.19 282 ALA A C 1
ATOM 2215 O O . ALA A 1 282 ? -5.566 -2.547 -7.901 1.00 97.19 282 ALA A O 1
ATOM 2216 N N . LEU A 1 283 ? -3.531 -1.963 -8.651 1.00 96.44 283 LEU A N 1
ATOM 2217 C CA . LEU A 1 283 ? -3.966 -1.480 -9.965 1.00 96.44 283 LEU A CA 1
ATOM 2218 C C . LEU A 1 283 ? -4.204 -2.608 -10.985 1.00 96.44 283 LEU A C 1
ATOM 2220 O O . LEU A 1 283 ? -4.669 -2.327 -12.088 1.00 96.44 283 LEU A O 1
ATOM 2224 N N . GLY A 1 284 ? -3.866 -3.857 -10.652 1.00 96.50 284 GLY A N 1
ATOM 2225 C CA . GLY A 1 284 ? -3.896 -4.984 -11.587 1.00 96.50 284 GLY A CA 1
ATOM 2226 C C . GLY A 1 284 ? -2.746 -4.978 -12.598 1.00 96.50 284 GLY A C 1
ATOM 2227 O O . GLY A 1 284 ? -2.808 -5.696 -13.593 1.00 96.50 284 GLY A O 1
ATOM 2228 N N . ILE A 1 285 ? -1.701 -4.178 -12.364 1.00 97.94 285 ILE A N 1
ATOM 2229 C CA . ILE A 1 285 ? -0.504 -4.169 -13.207 1.00 97.94 285 ILE A CA 1
ATOM 2230 C C . ILE A 1 285 ? 0.343 -5.394 -12.842 1.00 97.94 285 ILE A C 1
ATOM 2232 O O . ILE A 1 285 ? 0.665 -5.560 -11.660 1.00 97.94 285 ILE A O 1
ATOM 2236 N N . PRO A 1 286 ? 0.728 -6.247 -13.811 1.00 98.44 286 PRO A N 1
ATOM 2237 C CA . PRO A 1 286 ? 1.593 -7.390 -13.549 1.00 98.44 286 PRO A CA 1
ATOM 2238 C C . PRO A 1 286 ? 2.879 -6.980 -12.833 1.00 98.44 286 PRO A C 1
ATOM 2240 O O . PRO A 1 286 ? 3.454 -5.922 -13.104 1.00 98.44 286 PRO A O 1
ATOM 2243 N N . THR A 1 287 ? 3.361 -7.824 -11.921 1.00 98.62 287 THR A N 1
ATOM 2244 C CA . THR A 1 287 ? 4.572 -7.511 -11.148 1.00 98.62 287 THR A CA 1
ATOM 2245 C C . THR A 1 287 ? 5.536 -8.677 -11.114 1.00 98.62 287 THR A C 1
ATOM 2247 O O . THR A 1 287 ? 5.109 -9.814 -10.933 1.00 98.62 287 THR A O 1
ATOM 2250 N N . VAL A 1 288 ? 6.834 -8.383 -11.168 1.00 98.38 288 VAL A N 1
ATOM 2251 C CA . VAL A 1 288 ? 7.887 -9.326 -10.771 1.00 98.38 288 VAL A CA 1
ATOM 2252 C C . VAL A 1 288 ? 8.571 -8.759 -9.543 1.00 98.38 288 VAL A C 1
ATOM 2254 O O . VAL A 1 288 ? 9.167 -7.681 -9.588 1.00 98.38 288 VAL A O 1
ATOM 2257 N N . SER A 1 289 ? 8.473 -9.474 -8.431 1.00 97.56 289 SER A N 1
ATOM 2258 C CA . SER A 1 289 ? 8.970 -8.988 -7.153 1.00 97.56 289 SER A CA 1
ATOM 2259 C C . SER A 1 289 ? 10.173 -9.769 -6.647 1.00 97.56 289 SER A C 1
ATOM 2261 O O . SER A 1 289 ? 10.257 -10.984 -6.817 1.00 97.56 289 SER A O 1
ATOM 2263 N N . ILE A 1 290 ? 11.123 -9.064 -6.034 1.00 97.06 290 ILE A N 1
ATOM 2264 C CA . ILE A 1 290 ? 12.344 -9.653 -5.478 1.00 97.06 290 ILE A CA 1
ATOM 2265 C C . ILE A 1 290 ? 12.242 -9.627 -3.955 1.00 97.06 290 ILE A C 1
ATOM 2267 O O . ILE A 1 290 ? 12.206 -8.559 -3.337 1.00 97.06 290 ILE A O 1
ATOM 2271 N N . PHE A 1 291 ? 12.195 -10.816 -3.356 1.00 96.56 291 PHE A N 1
ATOM 2272 C CA . PHE A 1 291 ? 12.074 -11.008 -1.913 1.00 96.56 291 PHE A CA 1
ATOM 2273 C C . PHE A 1 291 ? 13.307 -11.718 -1.346 1.00 96.56 291 PHE A C 1
ATOM 2275 O O . PHE A 1 291 ? 13.891 -12.610 -1.966 1.00 96.56 291 PHE A O 1
ATOM 2282 N N . GLY A 1 292 ? 13.678 -11.326 -0.126 1.00 93.56 292 GLY A N 1
ATOM 2283 C CA . GLY A 1 292 ? 14.813 -11.882 0.608 1.00 93.56 292 GLY A CA 1
ATOM 2284 C C . GLY A 1 292 ? 14.448 -12.213 2.055 1.00 93.56 292 GLY A C 1
ATOM 2285 O O . GLY A 1 292 ? 14.079 -13.342 2.354 1.00 93.56 292 GLY A O 1
ATOM 2286 N N . PRO A 1 293 ? 14.519 -11.240 2.977 1.00 92.62 293 PRO A N 1
ATOM 2287 C CA . PRO A 1 293 ? 14.307 -11.502 4.397 1.00 92.62 293 PRO A CA 1
ATOM 2288 C C . PRO A 1 293 ? 12.832 -11.614 4.810 1.00 92.62 293 PRO A C 1
ATOM 2290 O O . PRO A 1 293 ? 12.555 -11.916 5.960 1.00 92.62 293 PRO A O 1
ATOM 2293 N N . THR A 1 294 ? 11.881 -11.320 3.930 1.00 92.38 294 THR A N 1
ATOM 2294 C CA . THR A 1 294 ? 10.448 -11.360 4.238 1.00 92.38 294 THR A CA 1
ATOM 2295 C C . THR A 1 294 ? 9.751 -12.456 3.460 1.00 92.38 294 THR A C 1
ATOM 2297 O O . THR A 1 294 ? 10.084 -12.702 2.305 1.00 92.38 294 THR A O 1
ATOM 2300 N N . ASP A 1 295 ? 8.759 -13.081 4.090 1.00 92.94 295 ASP A N 1
ATOM 2301 C CA . ASP A 1 295 ? 7.917 -14.089 3.450 1.00 92.94 295 ASP A CA 1
ATOM 2302 C C . ASP A 1 295 ? 6.920 -13.456 2.445 1.00 92.94 295 ASP A C 1
ATOM 2304 O O . ASP A 1 295 ? 6.036 -12.679 2.857 1.00 92.94 295 ASP A O 1
ATOM 2308 N N . PRO A 1 296 ? 7.024 -13.778 1.138 1.00 94.75 296 PRO A N 1
ATOM 2309 C CA . PRO A 1 296 ? 6.087 -13.306 0.123 1.00 94.75 296 PRO A CA 1
ATOM 2310 C C . PRO A 1 296 ? 4.709 -13.968 0.202 1.00 94.75 296 PRO A C 1
ATOM 2312 O O . PRO A 1 296 ? 3.733 -13.352 -0.214 1.00 94.75 296 PRO A O 1
ATOM 2315 N N . ALA A 1 297 ? 4.564 -15.160 0.791 1.00 93.81 297 ALA A N 1
ATOM 2316 C CA . ALA A 1 297 ? 3.235 -15.742 1.009 1.00 93.81 297 ALA A CA 1
ATOM 2317 C C . ALA A 1 297 ? 2.399 -14.875 1.968 1.00 93.81 297 ALA A C 1
ATOM 2319 O O . ALA A 1 297 ? 1.170 -14.826 1.886 1.00 93.81 297 ALA A O 1
ATOM 2320 N N . ARG A 1 298 ? 3.072 -14.143 2.865 1.00 93.81 298 ARG A N 1
ATOM 2321 C CA . ARG A 1 298 ? 2.433 -13.248 3.833 1.00 93.81 298 ARG A CA 1
ATOM 2322 C C . ARG A 1 298 ? 2.232 -11.824 3.313 1.00 93.81 298 ARG A C 1
ATOM 2324 O O . ARG A 1 298 ? 1.207 -11.223 3.635 1.00 93.81 298 ARG A O 1
ATOM 2331 N N . ASN A 1 299 ? 3.211 -11.259 2.603 1.00 93.50 299 ASN A N 1
ATOM 2332 C CA . ASN A 1 299 ? 3.203 -9.841 2.210 1.00 93.50 299 ASN A CA 1
ATOM 2333 C C . ASN A 1 299 ? 3.482 -9.609 0.720 1.00 93.50 299 ASN A C 1
ATOM 2335 O O . ASN A 1 299 ? 3.914 -8.518 0.380 1.00 93.50 299 ASN A O 1
ATOM 2339 N N . GLY A 1 300 ? 3.343 -10.608 -0.147 1.00 96.06 300 GLY A N 1
ATOM 2340 C CA . GLY A 1 300 ? 3.584 -10.470 -1.582 1.00 96.06 300 GLY A CA 1
ATOM 2341 C C . GLY A 1 300 ? 2.594 -9.534 -2.277 1.00 96.06 300 GLY A C 1
ATOM 2342 O O . GLY A 1 300 ? 1.697 -8.953 -1.666 1.00 96.06 300 GLY A O 1
ATOM 2343 N N . ALA A 1 301 ? 2.762 -9.377 -3.588 1.00 97.19 301 ALA A N 1
ATOM 2344 C CA . ALA A 1 301 ? 1.727 -8.772 -4.415 1.00 97.19 301 ALA A CA 1
ATOM 2345 C C . ALA A 1 301 ? 0.462 -9.640 -4.356 1.00 97.19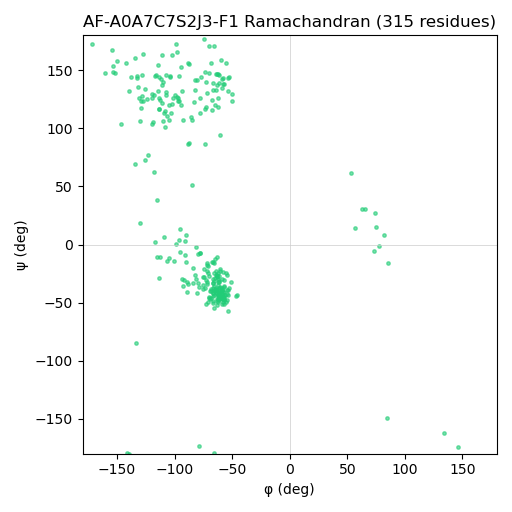 301 ALA A C 1
ATOM 2347 O O . ALA A 1 301 ? 0.514 -10.850 -4.573 1.00 97.19 301 ALA A O 1
ATOM 2348 N N . TYR A 1 302 ? -0.666 -9.023 -4.011 1.00 96.38 302 TYR A N 1
ATOM 2349 C CA . TYR A 1 302 ? -1.913 -9.738 -3.797 1.00 96.38 302 TYR A CA 1
ATOM 2350 C C . TYR A 1 302 ? -2.766 -9.750 -5.058 1.00 96.38 302 TYR A C 1
ATOM 2352 O O . TYR A 1 302 ? -3.192 -8.691 -5.509 1.00 96.38 302 TYR A O 1
ATOM 2360 N N . GLY A 1 303 ? -3.079 -10.937 -5.568 1.00 92.94 303 GLY A N 1
ATOM 2361 C CA . GLY A 1 303 ? -3.883 -11.100 -6.773 1.00 92.94 303 GLY A CA 1
ATOM 2362 C C . GLY A 1 303 ? -3.274 -12.122 -7.722 1.00 92.94 303 GLY A C 1
ATOM 2363 O O . GLY A 1 303 ? -2.441 -12.936 -7.327 1.00 92.94 303 GLY A O 1
ATOM 2364 N N . GLU A 1 304 ? -3.716 -12.072 -8.970 1.00 91.38 304 GLU A N 1
ATOM 2365 C CA . GLU A 1 304 ? -3.220 -12.909 -10.063 1.00 91.38 304 GLU A CA 1
ATOM 2366 C C . GLU A 1 304 ? -2.187 -12.136 -10.898 1.00 91.38 304 GLU A C 1
ATOM 2368 O O . GLU A 1 304 ? -2.104 -10.914 -10.815 1.00 91.38 304 GLU A O 1
ATOM 2373 N N . ASN A 1 305 ? -1.423 -12.834 -11.744 1.00 94.75 305 ASN A N 1
ATOM 2374 C CA . ASN A 1 305 ? -0.422 -12.232 -12.642 1.00 94.75 305 ASN A CA 1
ATOM 2375 C C . ASN A 1 305 ? 0.735 -11.511 -11.918 1.00 94.75 305 ASN A C 1
ATOM 2377 O O . ASN A 1 305 ? 1.324 -10.556 -12.436 1.00 94.75 305 ASN A O 1
ATOM 2381 N N . HIS A 1 306 ? 1.084 -11.993 -10.725 1.00 97.75 306 HIS A N 1
ATOM 2382 C CA . HIS A 1 306 ? 2.235 -11.528 -9.962 1.00 97.75 306 HIS A CA 1
ATOM 2383 C C . HIS A 1 306 ? 3.212 -12.672 -9.725 1.00 97.75 306 HIS A C 1
ATOM 2385 O O . HIS A 1 306 ? 2.849 -13.701 -9.162 1.00 97.75 306 HIS A O 1
ATOM 2391 N N . GLU A 1 307 ? 4.467 -12.456 -10.099 1.00 97.94 307 GLU A N 1
ATOM 2392 C CA . GLU A 1 307 ? 5.548 -13.411 -9.890 1.00 97.94 307 GLU A CA 1
ATOM 2393 C C . GLU A 1 307 ? 6.489 -12.934 -8.789 1.00 97.94 307 GLU A C 1
ATOM 2395 O O . GLU A 1 307 ? 6.747 -11.736 -8.614 1.00 97.94 307 GLU A O 1
ATOM 2400 N N . THR A 1 308 ? 7.025 -13.889 -8.033 1.00 97.38 308 THR A N 1
ATOM 2401 C CA . THR A 1 308 ? 7.980 -13.602 -6.961 1.00 97.38 308 THR A CA 1
ATOM 2402 C C . THR A 1 308 ? 9.235 -14.441 -7.111 1.00 97.38 308 THR A C 1
ATOM 2404 O O . THR A 1 308 ? 9.198 -15.668 -7.069 1.00 97.38 308 THR A O 1
ATOM 2407 N N . VAL A 1 309 ? 10.376 -13.762 -7.189 1.00 96.94 309 VAL A N 1
ATOM 2408 C CA . VAL A 1 309 ? 11.694 -14.369 -7.029 1.00 96.94 309 VAL A CA 1
ATOM 2409 C C . VAL A 1 309 ? 12.082 -14.248 -5.561 1.00 96.94 309 VAL A C 1
ATOM 2411 O O . VAL A 1 309 ? 12.392 -13.161 -5.072 1.00 96.94 309 VAL A O 1
ATOM 2414 N N . TYR A 1 310 ? 12.047 -15.373 -4.848 1.00 95.88 310 TYR A N 1
ATOM 2415 C CA . TYR A 1 310 ? 12.295 -15.424 -3.410 1.00 95.88 310 TYR A CA 1
ATOM 2416 C C . TYR A 1 310 ? 13.565 -16.202 -3.079 1.00 95.88 310 TYR A C 1
ATOM 2418 O O . TYR A 1 310 ? 13.762 -17.325 -3.545 1.00 95.88 310 TYR A O 1
ATOM 2426 N N . LYS A 1 311 ? 14.414 -15.623 -2.226 1.00 93.75 311 LYS A N 1
ATOM 2427 C CA . LYS A 1 311 ? 15.567 -16.317 -1.651 1.00 93.75 311 LYS A CA 1
ATOM 2428 C C . LYS A 1 311 ? 15.582 -16.160 -0.138 1.00 93.75 311 LYS A C 1
ATOM 2430 O O . LYS A 1 311 ? 15.798 -15.062 0.359 1.00 93.75 311 LYS A O 1
ATOM 2435 N N . VAL A 1 312 ? 15.466 -17.273 0.583 1.00 93.12 312 VAL A N 1
ATOM 2436 C CA . VAL A 1 312 ? 15.640 -17.286 2.041 1.00 93.12 312 VAL A CA 1
ATOM 2437 C C . VAL A 1 312 ? 17.086 -16.913 2.381 1.00 93.12 312 VAL A C 1
ATOM 2439 O O . VAL A 1 312 ? 18.039 -17.576 1.969 1.00 93.12 312 VAL A O 1
ATOM 2442 N N . LEU A 1 313 ? 17.243 -15.828 3.131 1.00 91.19 313 LEU A N 1
ATOM 2443 C CA . LEU A 1 313 ? 18.508 -15.344 3.684 1.00 91.19 313 LEU A CA 1
ATOM 2444 C C . LEU A 1 313 ? 18.624 -15.703 5.171 1.00 91.19 313 LEU A C 1
ATOM 2446 O O . LEU A 1 313 ? 17.622 -15.960 5.838 1.00 91.19 313 LEU A O 1
ATOM 2450 N N . SER A 1 314 ? 19.832 -15.640 5.730 1.00 90.06 314 SER A N 1
ATOM 2451 C CA . SER A 1 314 ? 20.065 -15.863 7.168 1.00 90.06 314 SER A CA 1
ATOM 2452 C C . SER A 1 314 ? 19.337 -14.864 8.077 1.00 90.06 314 SER A C 1
ATOM 2454 O O . SER A 1 314 ? 19.088 -15.161 9.239 1.00 90.06 314 SER A O 1
ATOM 2456 N N . CYS A 1 315 ? 18.981 -13.689 7.554 1.00 87.06 315 CYS A N 1
ATOM 2457 C CA . CYS A 1 315 ? 18.229 -12.650 8.254 1.00 87.06 315 CYS A CA 1
ATOM 2458 C C . CYS A 1 315 ? 16.712 -12.697 7.995 1.00 87.06 315 CYS A C 1
ATOM 2460 O O . CYS A 1 315 ? 16.030 -11.711 8.282 1.00 87.06 315 CYS A O 1
ATOM 2462 N N . SER A 1 316 ? 16.193 -13.790 7.421 1.00 88.50 316 SER A N 1
ATOM 2463 C CA . SER A 1 316 ? 14.766 -13.902 7.090 1.00 88.50 316 SER A CA 1
ATOM 2464 C C . SER A 1 316 ? 13.878 -14.114 8.312 1.00 88.50 316 SER A C 1
ATOM 2466 O O . SER A 1 316 ? 14.309 -14.737 9.283 1.00 88.50 316 SER A O 1
ATOM 2468 N N . PHE A 1 317 ? 12.644 -13.606 8.243 1.00 81.94 317 PHE A N 1
ATOM 2469 C CA . PHE A 1 317 ? 11.640 -13.642 9.308 1.00 81.94 317 PHE A CA 1
ATOM 2470 C C . PHE A 1 317 ? 10.197 -13.670 8.781 1.00 81.94 317 PHE A C 1
ATOM 2472 O O . PHE A 1 317 ? 9.954 -13.264 7.617 1.00 81.94 317 PHE A O 1
#

Mean predicted aligned error: 3.61 Å

Secondary structure (DSSP, 8-state):
----EEEEE----HHHHHTTHHHHHHHHHH-TT-EEEEEEEGGGGGGTTT-TT-SEEEEE-HHHHHHS-SHHHHHHHHHHHHHHHHT--SEEEE-S-SHHHHHHHHHT--SEEEE--TTTSSSGGGGGS-SEEPPP--S---HHHHHHHHHHHHHSS------------HHHHHHHHHHHHHSTTTTTSPEEEEE---SSGGGPPPHHHHHHHHHHHHHHH--EEEE---TT-HHHHHHHHHH-SS-EEEPPP--HHHHHHHHTT-SEEEEESSHHHHHHHHTT--EEEEESSS-HHHHS--SSSEEEEE---TT--

Radius of gyration: 20.64 Å; Cα contacts (8 Å, |Δi|>4): 633; chains: 1; bounding box: 53×43×54 Å

Foldseek 3Di:
DQFAEEEEEDADDLLLVLLCQLVLVQCCVVRVRHAYEYEYAPLCVLQCPPPPSHNYYQHDPVVVCVVVVDPVSVVVVVVSLVVLCVRAGQEYEQLQLDLVSLVSQLSSVHPAYFYEQLVPRPHSCSVVSGDFYFDDDPDLAASSVVSVSSVCRRPNDTDGDPARDRDADPVLLVVLVVVCVPPPPQPPFAEEEEEQDDPDPQQGDDLLVVLVVQQCCCVVVVHAYEYEYAPPCQVSVVVSCVNHPDDHHYDDHDRPSSLLSNLLRHQEYEYTLHSSQQSNLNSVRAYEYEGEQEDCSHSNRPDPNYHYDYDYDPNHD

Sequence (317 aa):
MSISKILILKFSALGDIVHSLPVAATLRKSLPGSHIVWMVEERFQDLLLDNPDIDEIIPLRTKVWRKNWNSQSLREIRDTIKIMRQHNFDLTLDLHGLIKSGIIARLSGAPNRTGFHSKNCKEKISALFTNQKTPYIAGGLHVVDMYLTLLQTALGEIKATKHFPLPIPEEIDEKSAHFFNTNSGLAERPVIGINPGAGFATKQWELDRFANLADRISAELGYSILLTWGPGEESKVQQISNTMKQKSWIAPPTTILESIALYKRMALLVSCDSGPLHLAAALGIPTVSIFGPTDPARNGAYGENHETVYKVLSCSF

Solvent-accessible surface area (backbone atoms only — not comparable to full-atom values): 16984 Å² total; per-residue (Å²): 131,86,75,46,30,38,36,40,37,45,55,63,54,68,34,55,43,54,46,45,34,26,49,36,40,25,43,36,72,76,39,70,86,39,48,31,33,38,37,25,28,49,97,55,44,74,65,54,47,84,24,93,43,50,76,43,74,49,70,37,58,63,74,55,35,73,74,47,80,45,78,63,38,55,46,53,54,52,52,52,50,50,59,51,39,71,68,61,29,45,33,28,40,38,72,57,28,29,53,73,48,19,52,49,48,48,62,36,64,26,83,40,24,27,22,45,22,42,90,66,23,87,34,50,72,14,40,74,42,32,82,40,59,28,75,84,70,98,65,88,57,32,53,45,62,55,49,44,41,38,51,37,63,72,72,40,96,71,82,82,36,93,46,44,78,69,66,71,59,66,70,46,44,49,52,33,50,50,53,48,72,70,41,83,71,45,68,80,33,62,25,34,35,37,30,72,50,37,90,43,78,80,37,42,69,64,53,69,57,52,16,53,50,51,30,45,44,34,72,77,68,59,35,24,40,36,35,43,66,55,96,92,35,59,69,56,50,52,50,21,56,70,68,30,88,51,84,66,45,74,60,73,95,62,56,74,68,44,47,50,38,46,44,74,70,29,66,30,39,38,22,22,66,31,40,68,40,35,54,32,26,49,72,69,31,31,32,44,33,41,38,33,32,52,54,51,70,38,69,44,61,68,78,80,70,57,48,74,53,73,46,89,44,98,78,44,98

Nearest PDB structures (foldseek):
  3tov-assembly1_A  TM=8.712E-01  e=1.033E-23  Veillonella parvula DSM 2008
  3tov-assembly2_B  TM=8.971E-01  e=7.153E-23  Veillonella parvula DSM 2008
  2h1f-assembly1_A  TM=8.322E-01  e=1.557E-23  Escherichia coli O6
  2h1h-assembly2_B  TM=8.192E-01  e=1.017E-22  Escherichia coli RS218
  2h1f-assembly2_B  TM=8.568E-01  e=9.296E-21  Escherichia coli O6